Protein AF-A0AAD9NH33-F1 (afdb_monomer)

Sequence (251 aa):
MSFFRERFLSSCCKSRIFKPKVISVKVHLYDLSNGMATKLSPSLPGMGETQLTGIWHTGTVVFGQEFYYSNEGILKCTPARTLLGQPKRIIDMGSTDITEEEFLAHVEDLSNTSYRSADFHMILHNANKFTDELVFFLTGNNLPSYITFLPEEIPKRTKIFPVRLYIYDLSQGIIELLPQSIRGANLTGIWHTGVVVYRLEFFFSSAGIKICQPSGTILGDPHKTADLGETFVPFEKFMTYLQHLSTTSFR

Organism: Ridgeia piscesae (NCBI:txid27915)

Radius of gyration: 26.74 Å; Cα contacts (8 Å, |Δi|>4): 372; chains: 1; bounding box: 78×38×108 Å

Solvent-accessible surface area (backbone atoms only — not comparable to full-atom values): 14943 Å² total; per-residue (Å²): 138,84,84,87,88,81,86,90,82,93,73,83,79,74,76,74,80,76,72,78,75,76,41,63,32,33,35,38,36,32,45,81,47,74,56,42,39,44,71,52,38,85,78,50,89,87,60,70,97,75,68,45,73,51,44,69,44,34,27,36,32,42,95,82,31,23,38,36,41,45,72,85,14,70,45,74,44,57,68,64,66,54,97,81,40,68,53,76,41,77,44,80,57,53,53,25,84,76,50,71,67,62,50,50,51,50,53,53,51,36,40,75,68,73,38,30,33,88,58,47,31,92,74,89,40,25,19,42,55,50,37,29,53,52,40,28,73,51,45,73,40,72,65,61,64,88,61,65,59,62,74,90,73,69,71,93,57,100,54,78,34,64,29,33,38,36,31,32,52,78,44,73,62,51,48,67,73,50,57,78,89,73,37,72,81,84,52,73,56,43,79,45,64,28,45,31,42,89,80,28,21,38,34,78,51,101,86,23,73,45,76,42,45,70,53,54,54,98,77,40,68,56,75,39,78,44,84,72,50,72,38,74,72,52,67,67,62,52,50,54,50,50,53,51,39,38,75,66,84,40,104

pLDDT: mean 73.78, std 19.43, range [32.97, 97.88]

InterPro domains:
  IPR008580 PPPDE peptidase domain [PF05903] (24-153)
  IPR008580 PPPDE peptidase domain [PF05903] (162-247)
  IPR008580 PPPDE peptidase domain [PS51858] (23-158)
  IPR008580 PPPDE peptidase domain [PS51858] (161-251)
  IPR008580 PPPDE peptidase domain [PTHR12378] (24-148)
  IPR008580 PPPDE peptidase domain [SM01179] (23-166)
  IPR042266 PPPDE peptidase domain superfamily [G3DSA:3.90.1720.30] (19-159)
  IPR042266 PPPDE peptidase domain superfamily [G3DSA:3.90.1720.30] (160-251)

Secondary structure (DSSP, 8-state):
----------------------EEEEEEEEETTTTHHHHHGGG-TT--S------EEEEEEETTEEEEEETTEEEEESTT-STT-S-SEEEEEEEE---HHHHHHHHHHHHHHT--GGG-BTTTBSHHHHHHHHHHHHHS----TTTS---TTS--S---EEEEEEEEETTTTHHHHS-TTTSTTT----EEEEEEETTEEEEEETTEEEEE-TT-STT-S-SEEEEEEEE---HHHHHHHHHHHHHHT--

Nearest PDB structures (foldseek):
  3ebq-assembly1_A  TM=9.284E-01  e=2.408E-15  Homo sapiens
  2wp7-assembly1_A-2  TM=9.399E-01  e=7.282E-15  Mus musculus
  4qa8-assembly1_A  TM=1.444E-01  e=2.413E+00  Mycobacterium tuberculosis variant bovis AF2122/97
  9cho-assembly1_A  TM=1.747E-01  e=7.299E+00  Homo sapiens

Structure (mmCIF, N/CA/C/O backbone):
data_AF-A0AAD9NH33-F1
#
_entry.id   AF-A0AAD9NH33-F1
#
loop_
_atom_site.group_PDB
_atom_site.id
_atom_site.type_symbol
_atom_site.label_atom_id
_atom_site.label_alt_id
_atom_site.label_comp_id
_atom_site.label_asym_id
_atom_site.label_entity_id
_atom_site.label_seq_id
_atom_site.pdbx_PDB_ins_code
_atom_site.Cartn_x
_atom_site.Cartn_y
_atom_site.Cartn_z
_atom_site.occupancy
_atom_site.B_iso_or_equiv
_atom_site.auth_seq_id
_atom_site.auth_comp_id
_atom_site.auth_asym_id
_atom_site.auth_atom_id
_atom_site.pdbx_PDB_model_num
ATOM 1 N N . MET A 1 1 ? -51.280 11.992 66.073 1.00 40.56 1 MET A N 1
ATOM 2 C CA . MET A 1 1 ? -50.862 10.924 65.136 1.00 40.56 1 MET A CA 1
ATOM 3 C C . MET A 1 1 ? -51.350 11.326 63.742 1.00 40.56 1 MET A C 1
ATOM 5 O O . MET A 1 1 ? -52.517 11.134 63.452 1.00 40.56 1 MET A O 1
ATOM 9 N N . SER A 1 2 ? -50.676 12.302 63.112 1.00 33.19 2 SER A N 1
ATOM 10 C CA . SER A 1 2 ? -49.695 12.167 61.996 1.00 33.19 2 SER A CA 1
ATOM 11 C C . SER A 1 2 ? -50.365 11.824 60.648 1.00 33.19 2 SER A C 1
ATOM 13 O O . SER A 1 2 ? -50.823 10.705 60.475 1.00 33.19 2 SER A O 1
ATOM 15 N N . PHE A 1 3 ? -50.682 12.799 59.785 1.00 32.97 3 PHE A N 1
ATOM 16 C CA . PHE A 1 3 ? -49.845 13.440 58.735 1.00 32.97 3 PHE A CA 1
ATOM 17 C C . PHE A 1 3 ? -49.407 12.527 57.556 1.00 32.97 3 PHE A C 1
ATOM 19 O O . PHE A 1 3 ? -48.528 11.699 57.729 1.00 32.97 3 PHE A O 1
ATOM 26 N N . PHE A 1 4 ? -49.991 12.802 56.371 1.00 34.62 4 PHE A N 1
ATOM 27 C CA . PHE A 1 4 ? -49.392 13.030 55.028 1.00 34.62 4 PHE A CA 1
ATOM 28 C C . PHE A 1 4 ? -48.481 12.004 54.292 1.00 34.62 4 PHE A C 1
ATOM 30 O O . PHE A 1 4 ? -47.545 11.468 54.867 1.00 34.62 4 PHE A O 1
ATOM 37 N N . ARG A 1 5 ? -48.658 11.997 52.943 1.00 34.22 5 ARG A N 1
ATOM 38 C CA . ARG A 1 5 ? -47.772 11.554 51.815 1.00 34.22 5 ARG A CA 1
ATOM 39 C C . ARG A 1 5 ? -47.800 10.050 51.462 1.00 34.22 5 ARG A C 1
ATOM 41 O O . ARG A 1 5 ? -47.906 9.226 52.347 1.00 34.22 5 ARG A O 1
ATOM 48 N N . GLU A 1 6 ? -47.731 9.588 50.205 1.00 34.56 6 GLU A N 1
ATOM 49 C CA . GLU A 1 6 ? -47.455 10.195 48.890 1.00 34.56 6 GLU A CA 1
ATOM 50 C C . GLU A 1 6 ? -47.872 9.220 47.754 1.00 34.56 6 GLU A C 1
ATOM 52 O O . GLU A 1 6 ? -4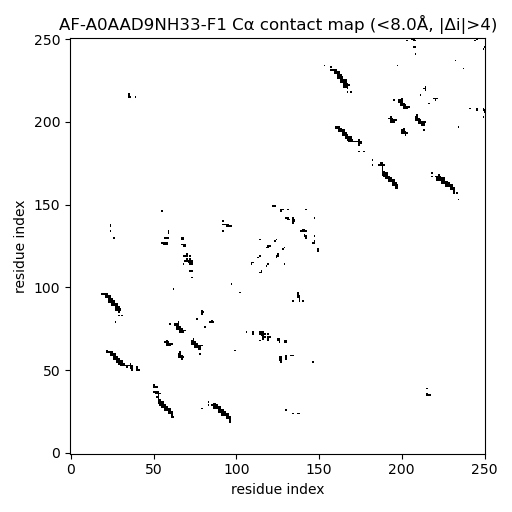7.963 8.011 47.956 1.00 34.56 6 GLU A O 1
ATOM 57 N N . ARG A 1 7 ? -48.126 9.770 46.55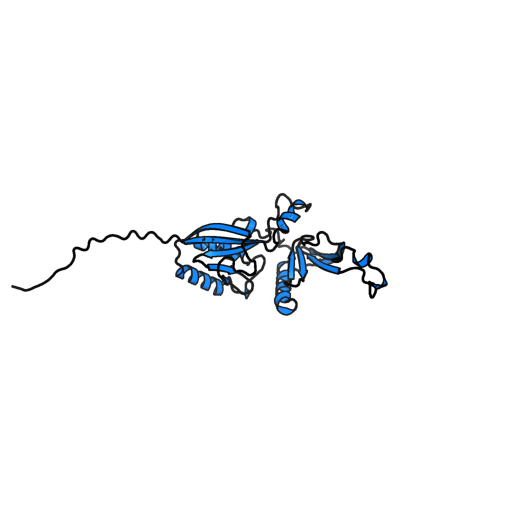5 1.00 42.78 7 ARG A N 1
ATOM 58 C CA . ARG A 1 7 ? -48.214 9.073 45.248 1.00 42.78 7 ARG A CA 1
ATOM 59 C C . ARG A 1 7 ? -46.849 8.472 44.846 1.00 42.78 7 ARG A C 1
ATOM 61 O O . ARG A 1 7 ? -45.866 8.824 45.478 1.00 42.78 7 ARG A O 1
ATOM 68 N N . PHE A 1 8 ? -46.814 7.751 43.705 1.00 33.97 8 PHE A N 1
ATOM 69 C CA . PHE A 1 8 ? -45.652 7.217 42.937 1.00 33.97 8 PHE A CA 1
ATOM 70 C C . PHE A 1 8 ? -45.329 5.743 43.285 1.00 33.97 8 PHE A C 1
ATOM 72 O O . PHE A 1 8 ? -45.137 5.430 44.443 1.00 33.97 8 PHE A O 1
ATOM 79 N N . LEU A 1 9 ? -45.286 4.732 42.401 1.00 35.84 9 LEU A N 1
ATOM 80 C CA . LEU A 1 9 ? -45.175 4.610 40.943 1.00 35.84 9 LEU A CA 1
ATOM 81 C C . LEU A 1 9 ? -45.850 3.299 40.484 1.00 35.84 9 LEU A C 1
ATOM 83 O O . LEU A 1 9 ? -45.485 2.228 40.955 1.00 35.84 9 LEU A O 1
ATOM 87 N N . SER A 1 10 ? -46.744 3.355 39.495 1.00 43.78 10 SER A N 1
ATOM 88 C CA . SER A 1 10 ? -46.960 2.222 38.584 1.00 43.78 10 SER A CA 1
ATOM 89 C C . SER A 1 10 ? -46.449 2.646 37.215 1.00 43.78 10 SER A C 1
ATOM 91 O O . SER A 1 10 ? -47.188 3.133 36.363 1.00 43.78 10 SER A O 1
ATOM 93 N N . SER A 1 11 ? -45.130 2.565 37.059 1.00 42.06 11 SER A N 1
ATOM 94 C CA . SER A 1 11 ? -44.476 2.623 35.759 1.00 42.06 11 SER A CA 1
ATOM 95 C C . SER A 1 11 ? -43.957 1.224 35.488 1.00 42.06 11 SER A C 1
ATOM 97 O O . SER A 1 11 ? -42.957 0.787 36.052 1.00 42.06 11 SER A O 1
ATOM 99 N N . CYS A 1 12 ? -44.710 0.495 34.673 1.00 38.25 12 CYS A N 1
ATOM 100 C CA . CYS A 1 12 ? -44.269 -0.740 34.060 1.00 38.25 12 CYS A CA 1
ATOM 101 C C . CYS A 1 12 ? -42.960 -0.436 33.311 1.00 38.25 12 CYS A C 1
ATOM 103 O O . CYS A 1 12 ? -42.980 0.222 32.267 1.00 38.25 12 CYS A O 1
ATOM 105 N N . CYS A 1 13 ? -41.823 -0.869 33.864 1.00 40.47 13 CYS A N 1
ATOM 106 C CA . CYS A 1 13 ? -40.546 -0.906 33.162 1.00 40.47 13 CYS A CA 1
ATOM 107 C C . CYS A 1 13 ? -40.716 -1.783 31.918 1.00 40.47 13 CYS A C 1
ATOM 109 O O . CYS A 1 13 ? -40.500 -2.991 31.951 1.00 40.47 13 CYS A O 1
ATOM 111 N N . LYS A 1 14 ? -41.086 -1.166 30.794 1.00 43.25 14 LYS A N 1
ATOM 112 C CA . LYS A 1 14 ? -40.757 -1.700 29.479 1.00 43.25 14 LYS A CA 1
ATOM 113 C C . LYS A 1 14 ? -39.242 -1.623 29.390 1.00 43.25 14 LYS A C 1
ATOM 115 O O . LYS A 1 14 ? -38.696 -0.571 29.060 1.00 43.25 14 LYS A O 1
ATOM 120 N N . SER A 1 15 ? -38.567 -2.710 29.745 1.00 47.22 15 SER A N 1
ATOM 121 C CA . SER A 1 15 ? -37.183 -2.923 29.357 1.00 47.22 15 SER A CA 1
ATOM 122 C C . SER A 1 15 ? -37.132 -2.759 27.839 1.00 47.22 15 SER A C 1
ATOM 124 O O . SER A 1 15 ? -37.600 -3.600 27.072 1.00 47.22 15 SER A O 1
ATOM 126 N N . ARG A 1 16 ? -36.642 -1.601 27.381 1.00 48.38 16 ARG A N 1
ATOM 127 C CA . ARG A 1 16 ? -36.204 -1.457 25.998 1.00 48.38 16 ARG A CA 1
ATOM 128 C C . ARG A 1 16 ? -35.105 -2.489 25.840 1.00 48.38 16 ARG A C 1
ATOM 130 O O . ARG A 1 16 ? -34.036 -2.338 26.421 1.00 48.38 16 ARG A O 1
ATOM 137 N N . ILE A 1 17 ? -35.394 -3.537 25.081 1.00 52.59 17 ILE A N 1
ATOM 138 C CA . ILE A 1 17 ? -34.365 -4.403 24.530 1.00 52.59 17 ILE A CA 1
ATOM 139 C C . ILE A 1 17 ? -33.497 -3.478 23.675 1.00 52.59 17 ILE A C 1
ATOM 141 O O . ILE A 1 17 ? -33.892 -3.086 22.575 1.00 52.59 17 ILE A O 1
ATOM 145 N N . PHE A 1 18 ? -32.366 -3.040 24.228 1.00 51.97 18 PHE A N 1
ATOM 146 C CA . PHE A 1 18 ? -31.320 -2.374 23.472 1.00 51.97 18 PHE A CA 1
ATOM 147 C C . PHE A 1 18 ? -30.794 -3.432 22.507 1.00 51.97 18 PHE A C 1
ATOM 149 O O . PHE A 1 18 ? -30.071 -4.340 22.904 1.00 51.97 18 PHE A O 1
ATOM 156 N N . LYS A 1 19 ? -31.232 -3.377 21.247 1.00 49.44 19 LYS A N 1
ATOM 157 C CA . LYS A 1 19 ? -30.506 -4.077 20.194 1.00 49.44 19 LYS A CA 1
ATOM 158 C C . LYS A 1 19 ? -29.183 -3.323 20.054 1.00 49.44 19 LYS A C 1
ATOM 160 O O . LYS A 1 19 ? -29.253 -2.126 19.759 1.00 49.44 19 LYS A O 1
ATOM 165 N N . PRO A 1 20 ? -28.024 -3.949 20.320 1.00 59.00 20 PRO A N 1
ATOM 166 C CA . PRO A 1 20 ? -26.751 -3.290 20.081 1.00 59.00 20 PRO A CA 1
ATOM 167 C C . PRO A 1 20 ? -26.731 -2.814 18.628 1.00 59.00 20 PRO A C 1
ATOM 169 O O . PRO A 1 20 ? -27.227 -3.496 17.723 1.00 59.00 20 PRO A O 1
ATOM 172 N N . LYS A 1 21 ? -26.276 -1.579 18.418 1.00 66.50 21 LYS A N 1
ATOM 173 C CA . LYS A 1 21 ? -26.149 -1.010 17.081 1.00 66.50 21 LYS A CA 1
ATOM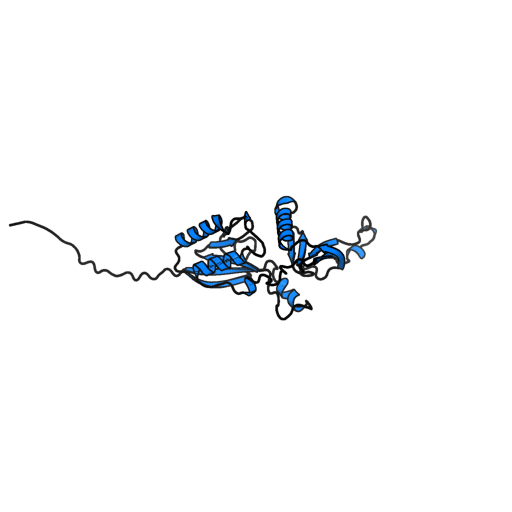 174 C C . LYS A 1 21 ? -24.983 -1.742 16.429 1.00 66.50 21 LYS A C 1
ATOM 176 O O . LYS A 1 21 ? -23.843 -1.400 16.680 1.00 66.50 21 LYS A O 1
ATOM 181 N N . VAL A 1 22 ? -25.290 -2.765 15.640 1.00 80.06 22 VAL A N 1
ATOM 182 C CA . VAL A 1 22 ? -24.289 -3.553 14.918 1.00 80.06 22 VAL A CA 1
ATOM 183 C C . VAL A 1 22 ? -23.698 -2.678 13.812 1.00 80.06 22 VAL A C 1
ATOM 185 O O . VAL A 1 22 ? -24.413 -2.286 12.884 1.00 80.06 22 VAL A O 1
ATOM 188 N N . ILE A 1 23 ? -22.417 -2.325 13.922 1.00 93.62 23 ILE A N 1
ATOM 189 C CA . ILE A 1 23 ? -21.735 -1.438 12.969 1.00 93.62 23 ILE A CA 1
ATOM 190 C C . ILE A 1 23 ? -20.914 -2.299 12.020 1.00 93.62 23 ILE A C 1
ATOM 192 O O . ILE A 1 23 ? -20.033 -3.036 12.448 1.00 93.62 23 ILE A O 1
ATOM 196 N N . SER A 1 24 ? -21.223 -2.226 10.725 1.00 95.94 24 SER A N 1
ATOM 197 C CA . SER A 1 24 ? -20.497 -2.976 9.696 1.00 95.94 24 SER A CA 1
ATOM 198 C C . SER A 1 24 ? -19.096 -2.402 9.496 1.00 95.94 24 SER A C 1
ATOM 200 O O . SER A 1 24 ? -18.931 -1.184 9.387 1.00 95.94 24 SER A O 1
ATOM 202 N N . VAL A 1 25 ? -18.115 -3.298 9.409 1.00 97.56 25 VAL A N 1
ATOM 203 C CA . VAL A 1 25 ? -16.713 -2.988 9.125 1.00 97.56 25 VAL A CA 1
ATOM 204 C C . VAL A 1 25 ? -16.364 -3.584 7.770 1.00 97.56 25 VAL A C 1
ATOM 206 O O . VAL A 1 25 ? -16.570 -4.772 7.522 1.00 97.56 25 VAL A O 1
ATOM 209 N N . LYS A 1 26 ? -15.835 -2.757 6.874 1.00 97.75 26 LYS A N 1
ATOM 210 C CA . LYS A 1 26 ? -15.436 -3.178 5.528 1.00 97.75 26 LYS A CA 1
ATOM 211 C C . LYS A 1 26 ? -14.016 -2.738 5.237 1.00 97.75 26 LYS A C 1
ATOM 213 O O . LYS A 1 26 ? -13.528 -1.778 5.819 1.00 97.75 26 LYS A O 1
ATOM 218 N N . VAL A 1 27 ? -13.377 -3.403 4.289 1.00 97.44 27 VAL A N 1
ATOM 219 C CA . VAL A 1 27 ? -12.081 -2.993 3.750 1.00 97.44 27 VAL A CA 1
ATOM 220 C C . VAL A 1 27 ? -12.236 -2.696 2.272 1.00 97.44 27 VAL A C 1
ATOM 222 O O . VAL A 1 27 ? -12.683 -3.537 1.490 1.00 97.44 27 VAL A O 1
ATOM 225 N N . HIS A 1 28 ? -11.863 -1.486 1.885 1.00 96.06 28 HIS A N 1
ATOM 226 C CA . HIS A 1 28 ? -11.702 -1.099 0.495 1.00 96.06 28 HIS A CA 1
ATOM 227 C C . HIS A 1 28 ? -10.323 -1.536 0.014 1.00 96.06 28 HIS A C 1
ATOM 229 O O . HIS A 1 28 ? -9.311 -1.173 0.605 1.00 96.06 28 HIS A O 1
ATOM 235 N N . LEU A 1 29 ? -10.293 -2.335 -1.052 1.00 91.12 29 LEU A N 1
ATOM 236 C CA . LEU A 1 29 ? -9.076 -2.843 -1.670 1.00 91.12 29 LEU A CA 1
ATOM 237 C C . LEU A 1 29 ? -8.873 -2.170 -3.027 1.00 91.12 29 LEU A C 1
ATOM 239 O O . LEU A 1 29 ? -9.667 -2.354 -3.957 1.00 91.12 29 LEU A O 1
ATOM 243 N N . TYR A 1 30 ? -7.777 -1.434 -3.148 1.00 85.19 30 TYR A N 1
ATOM 244 C CA . TYR A 1 30 ? -7.351 -0.750 -4.361 1.00 85.19 30 TYR A CA 1
ATOM 245 C C . TYR A 1 30 ? -6.140 -1.463 -4.952 1.00 85.19 30 TYR A C 1
ATOM 247 O O . TYR A 1 30 ? -5.262 -1.931 -4.229 1.00 85.19 30 TYR A O 1
ATOM 255 N N . ASP A 1 31 ? -6.095 -1.539 -6.277 1.00 75.75 31 ASP A N 1
ATOM 256 C CA . ASP A 1 31 ? -4.949 -2.071 -7.002 1.00 75.75 31 ASP A CA 1
ATOM 257 C C . ASP A 1 31 ? -4.183 -0.914 -7.633 1.00 75.75 31 ASP A C 1
ATOM 259 O O . ASP A 1 31 ? -4.600 -0.375 -8.658 1.00 75.75 31 ASP A O 1
ATOM 263 N N . LEU A 1 32 ? -3.048 -0.551 -7.040 1.00 67.25 32 LEU A N 1
ATOM 264 C CA . LEU A 1 32 ? -2.185 0.518 -7.541 1.00 67.25 32 LEU A CA 1
ATOM 265 C C . LEU A 1 32 ? -1.616 0.204 -8.935 1.00 67.25 32 LEU A C 1
ATOM 267 O O . LEU A 1 32 ? -1.175 1.117 -9.629 1.00 67.25 32 LEU A O 1
ATOM 271 N N . SER A 1 33 ? -1.649 -1.064 -9.368 1.00 54.38 33 SER A N 1
ATOM 272 C CA . SER A 1 33 ? -1.254 -1.476 -10.721 1.00 54.38 33 SER A CA 1
ATOM 273 C C . SER A 1 33 ? -2.387 -1.391 -11.752 1.00 54.38 33 SER A C 1
ATOM 275 O O . SER A 1 33 ? -2.150 -1.643 -12.932 1.00 54.38 33 SER A O 1
ATOM 277 N N . ASN A 1 34 ? -3.627 -1.093 -11.338 1.00 57.88 34 ASN A N 1
ATOM 278 C CA . ASN A 1 34 ? -4.815 -1.105 -12.202 1.00 57.88 34 ASN A CA 1
ATOM 279 C C . ASN A 1 34 ? -4.972 -2.402 -13.030 1.00 57.88 34 ASN A C 1
ATOM 281 O O . ASN A 1 34 ? -5.350 -2.382 -14.202 1.00 57.88 34 ASN A O 1
ATOM 285 N N . GLY A 1 35 ? -4.682 -3.558 -12.427 1.00 47.78 35 GLY A N 1
ATOM 286 C CA . GLY A 1 35 ? -4.816 -4.872 -13.057 1.00 47.78 35 GLY A CA 1
ATOM 287 C C . GLY A 1 35 ? -3.660 -5.273 -13.973 1.00 47.78 35 GLY A C 1
ATOM 288 O O . GLY A 1 35 ? -3.717 -6.358 -14.554 1.00 47.78 35 GLY A O 1
ATOM 289 N N . MET A 1 36 ? -2.611 -4.453 -14.097 1.00 44.66 36 MET A N 1
ATOM 290 C CA . MET A 1 36 ? -1.407 -4.828 -14.848 1.00 44.66 36 MET A CA 1
ATOM 291 C C . MET A 1 36 ? -0.661 -5.985 -14.177 1.00 44.66 36 MET A C 1
ATOM 293 O O . MET A 1 36 ? -0.237 -6.905 -14.872 1.00 44.66 36 MET A O 1
ATOM 297 N N . ALA A 1 37 ? -0.604 -6.020 -12.840 1.00 47.81 37 ALA A N 1
ATOM 298 C CA . ALA A 1 37 ? 0.047 -7.111 -12.110 1.00 47.81 37 ALA A CA 1
ATOM 299 C C . ALA A 1 37 ? -0.572 -8.485 -12.438 1.00 47.81 37 ALA A C 1
ATOM 301 O O . ALA A 1 37 ? 0.143 -9.430 -12.756 1.00 47.81 37 ALA A O 1
ATOM 302 N N . THR A 1 38 ? -1.909 -8.576 -12.467 1.00 44.12 38 THR A N 1
ATOM 303 C CA . THR A 1 38 ? -2.626 -9.829 -12.766 1.00 44.12 38 THR A CA 1
ATOM 304 C C . THR A 1 38 ? -2.404 -10.311 -14.202 1.00 44.12 38 THR A C 1
ATOM 306 O O . THR A 1 38 ? -2.340 -11.511 -14.447 1.00 44.12 38 THR A O 1
ATOM 309 N N . LYS A 1 39 ? -2.309 -9.387 -15.166 1.00 42.22 39 LYS A N 1
ATOM 310 C CA . LYS A 1 39 ? -2.175 -9.719 -16.595 1.00 42.22 39 LYS A CA 1
ATOM 311 C C . LYS A 1 39 ? -0.771 -10.179 -16.970 1.00 42.22 39 LYS A C 1
ATOM 313 O O . LYS A 1 39 ? -0.627 -10.963 -17.900 1.00 42.22 39 LYS A O 1
ATOM 318 N N . LEU A 1 40 ? 0.240 -9.688 -16.260 1.00 43.38 40 LEU A N 1
ATOM 319 C CA . LEU A 1 40 ? 1.645 -9.969 -16.553 1.00 43.38 40 LEU A CA 1
ATOM 320 C C . LEU A 1 40 ? 2.187 -11.157 -15.739 1.00 43.38 40 LEU A C 1
ATOM 322 O O . LEU A 1 40 ? 3.164 -11.779 -16.145 1.00 43.38 40 LEU A O 1
ATOM 326 N N . SER A 1 41 ? 1.512 -11.535 -14.645 1.00 38.41 41 SER A N 1
ATOM 327 C CA . SER A 1 41 ? 1.918 -12.644 -13.771 1.00 38.41 41 SER A CA 1
ATOM 328 C C . SER A 1 41 ? 2.058 -14.024 -14.448 1.00 38.41 41 SER A C 1
ATOM 330 O O . SER A 1 41 ? 2.994 -14.729 -14.076 1.00 38.41 41 SER A O 1
ATOM 332 N N . PRO A 1 42 ? 1.196 -14.458 -15.394 1.00 40.00 42 PRO A N 1
ATOM 333 C CA . PRO A 1 42 ? 1.308 -15.789 -16.010 1.00 40.00 42 PRO A CA 1
ATOM 334 C C . PRO A 1 42 ? 2.474 -15.931 -16.997 1.00 40.00 42 PRO A C 1
ATOM 336 O O . PRO A 1 42 ? 2.836 -17.047 -17.361 1.00 40.00 42 PRO A O 1
ATOM 339 N N . SER A 1 43 ? 3.048 -14.813 -17.446 1.00 40.88 43 SER A N 1
ATOM 340 C CA . SER A 1 43 ? 4.068 -14.775 -18.500 1.00 40.88 43 SER A CA 1
ATOM 341 C C . SER A 1 43 ? 5.498 -14.740 -17.958 1.00 40.88 43 SER A C 1
ATOM 343 O O . SER A 1 43 ? 6.431 -14.641 -18.747 1.00 40.88 43 SER A O 1
ATOM 345 N N . LEU A 1 44 ? 5.679 -14.799 -16.633 1.00 39.28 44 LEU A N 1
ATOM 346 C CA . LEU A 1 44 ? 6.964 -14.657 -15.944 1.00 39.28 44 LEU A CA 1
ATOM 347 C C . LEU A 1 44 ? 7.561 -16.036 -15.592 1.00 39.28 44 LEU A C 1
ATOM 349 O O . LEU A 1 44 ? 7.119 -16.670 -14.629 1.00 39.28 44 LEU A O 1
ATOM 353 N N . PRO A 1 45 ? 8.591 -16.521 -16.315 1.00 34.41 45 PRO A N 1
ATOM 354 C CA . PRO A 1 45 ? 9.264 -17.771 -15.979 1.00 34.41 45 PRO A CA 1
ATOM 355 C C . PRO A 1 45 ? 10.096 -17.597 -14.699 1.00 34.41 45 PRO A C 1
ATOM 357 O O . PRO A 1 45 ? 10.899 -16.670 -14.594 1.00 34.41 45 PRO A O 1
ATOM 360 N N . GLY A 1 46 ? 9.941 -18.506 -13.733 1.00 36.50 46 GLY A N 1
ATOM 361 C CA . GLY A 1 46 ? 10.720 -18.518 -12.484 1.00 36.50 46 GLY A CA 1
ATOM 362 C C . GLY A 1 46 ? 9.965 -18.051 -11.238 1.00 36.50 46 GLY A C 1
ATOM 363 O O . GLY A 1 46 ? 10.536 -18.064 -10.148 1.00 36.50 46 GLY A O 1
ATOM 364 N N . MET A 1 47 ? 8.688 -17.690 -11.372 1.00 35.00 47 MET A N 1
ATOM 365 C CA . MET A 1 47 ? 7.758 -17.651 -10.245 1.00 35.00 47 MET A CA 1
ATOM 366 C C . MET A 1 47 ? 7.094 -19.029 -10.155 1.00 35.00 47 MET A C 1
ATOM 368 O O . MET A 1 47 ? 6.534 -19.504 -11.138 1.00 35.00 47 MET A O 1
ATOM 372 N N . GLY A 1 48 ? 7.200 -19.709 -9.011 1.00 43.00 48 GLY A N 1
ATOM 373 C CA . GLY A 1 48 ? 6.345 -20.866 -8.715 1.00 43.00 48 GLY A CA 1
ATOM 374 C C . GLY A 1 48 ? 4.863 -20.460 -8.651 1.00 43.00 48 GLY A C 1
ATOM 375 O O . GLY A 1 48 ? 4.485 -19.395 -9.127 1.00 43.00 48 GLY A O 1
ATOM 376 N N . GLU A 1 49 ? 4.015 -21.270 -8.018 1.00 37.50 49 GLU A N 1
ATOM 377 C CA . GLU A 1 49 ? 2.541 -21.124 -7.954 1.00 37.50 49 GLU A CA 1
ATOM 378 C C . GLU A 1 49 ? 1.991 -19.771 -7.420 1.00 37.50 49 GLU A C 1
ATOM 380 O O . GLU A 1 49 ? 0.779 -19.560 -7.380 1.00 37.50 49 GLU A O 1
ATOM 385 N N . THR A 1 50 ? 2.844 -18.819 -7.039 1.00 41.59 50 THR A N 1
ATOM 386 C CA . THR A 1 50 ? 2.467 -17.502 -6.517 1.00 41.59 50 THR A CA 1
ATOM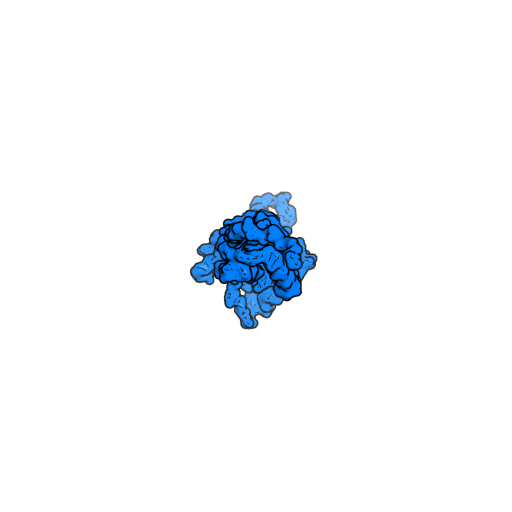 387 C C . THR A 1 50 ? 2.198 -16.501 -7.647 1.00 41.59 50 THR A C 1
ATOM 389 O O . THR A 1 50 ? 3.065 -15.714 -8.028 1.00 41.59 50 THR A O 1
ATOM 392 N N . GLN A 1 51 ? 0.974 -16.503 -8.181 1.00 43.59 51 GLN A N 1
ATOM 393 C CA . GLN A 1 51 ? 0.516 -15.460 -9.103 1.00 43.59 51 GLN A CA 1
ATOM 394 C C . GLN A 1 51 ? 0.335 -14.118 -8.376 1.00 43.59 51 GLN A C 1
ATOM 396 O O . GLN A 1 51 ? -0.359 -14.032 -7.359 1.00 43.59 51 GLN A O 1
ATOM 401 N N . LEU A 1 52 ? 0.913 -13.042 -8.912 1.00 46.28 52 LEU A N 1
ATOM 402 C CA . LEU A 1 52 ? 0.723 -11.691 -8.388 1.00 46.28 52 LEU A CA 1
ATOM 403 C C . LEU A 1 52 ? -0.613 -11.128 -8.856 1.00 46.28 52 LEU A C 1
ATOM 405 O O . LEU A 1 52 ? -0.838 -10.851 -10.032 1.00 46.28 52 LEU A O 1
ATOM 409 N N . THR A 1 53 ? -1.521 -10.942 -7.907 1.00 47.56 53 THR A N 1
ATOM 410 C CA . THR A 1 53 ? -2.900 -10.535 -8.193 1.00 47.56 53 THR A CA 1
ATOM 411 C C . THR A 1 53 ? -3.113 -9.014 -8.173 1.00 47.56 53 THR A C 1
ATOM 413 O O . THR A 1 53 ? -4.160 -8.562 -8.645 1.00 47.56 53 THR A O 1
ATOM 416 N N . GLY A 1 54 ? -2.144 -8.219 -7.697 1.00 54.62 54 GLY A N 1
ATOM 417 C CA . GLY A 1 54 ? -2.232 -6.754 -7.596 1.00 54.62 54 GLY A CA 1
ATOM 418 C C . GLY A 1 54 ? -1.105 -6.130 -6.763 1.00 54.62 54 GLY A C 1
ATOM 419 O O . GLY A 1 54 ? -0.409 -6.840 -6.039 1.00 54.62 54 GLY A O 1
ATOM 420 N N . ILE A 1 55 ? -0.955 -4.801 -6.839 1.00 65.00 55 ILE A N 1
ATOM 421 C CA . ILE A 1 55 ? -0.234 -4.016 -5.819 1.00 65.00 55 ILE A CA 1
ATOM 422 C C . ILE A 1 55 ? -1.298 -3.421 -4.908 1.00 65.00 55 ILE A C 1
ATOM 424 O O . ILE A 1 55 ? -1.990 -2.475 -5.282 1.00 65.00 55 ILE A O 1
ATOM 428 N N . TRP A 1 56 ? -1.469 -4.018 -3.737 1.00 77.44 56 TRP A N 1
ATOM 429 C CA . TRP A 1 56 ? -2.621 -3.740 -2.894 1.00 77.44 56 TRP A CA 1
ATOM 430 C C . TRP A 1 56 ? -2.401 -2.533 -1.988 1.00 77.44 56 TRP A C 1
ATOM 432 O O . TRP A 1 56 ? -1.408 -2.464 -1.266 1.00 77.44 56 TRP A O 1
ATOM 442 N N . HIS A 1 57 ? -3.365 -1.617 -2.007 1.00 85.56 57 HIS A N 1
ATOM 443 C CA . HIS A 1 57 ? -3.556 -0.585 -0.996 1.00 85.56 57 HIS A CA 1
ATOM 444 C C . HIS A 1 57 ? -4.929 -0.777 -0.357 1.00 85.56 57 HIS A C 1
ATOM 446 O O . HIS A 1 57 ? -5.899 -1.070 -1.063 1.00 85.56 57 HIS A O 1
ATOM 452 N N . THR A 1 58 ? -5.019 -0.602 0.958 1.00 92.69 58 THR A N 1
ATOM 453 C CA . THR A 1 58 ? -6.265 -0.804 1.698 1.00 92.69 58 THR A CA 1
ATOM 454 C C . THR A 1 58 ? -6.666 0.386 2.554 1.00 92.69 58 THR A C 1
ATOM 456 O O . THR A 1 58 ? -5.817 1.119 3.060 1.00 92.69 58 THR A O 1
ATOM 459 N N . GLY A 1 59 ? -7.977 0.527 2.749 1.00 95.44 59 GLY A N 1
ATOM 460 C CA . GLY A 1 59 ? -8.574 1.423 3.735 1.00 95.44 59 GLY A CA 1
ATOM 461 C C . GLY A 1 59 ? -9.708 0.735 4.495 1.00 95.44 59 GLY A C 1
ATOM 462 O O . GLY A 1 59 ? -10.499 -0.007 3.905 1.00 95.44 59 GLY A O 1
ATOM 463 N N . THR A 1 60 ? -9.794 0.980 5.800 1.00 97.88 60 THR A N 1
ATOM 464 C CA . THR A 1 60 ? -10.862 0.474 6.672 1.00 97.88 60 THR A CA 1
ATOM 465 C C . THR A 1 60 ? -12.053 1.422 6.626 1.00 97.88 60 THR A C 1
ATOM 467 O O . THR A 1 60 ? -11.932 2.599 6.955 1.00 97.88 60 THR A O 1
ATOM 470 N N . VAL A 1 61 ? -13.222 0.910 6.253 1.00 97.75 61 VAL A N 1
ATOM 471 C CA . VAL A 1 61 ? -14.488 1.642 6.238 1.00 97.75 61 VAL A CA 1
ATOM 472 C C . VAL A 1 61 ? -15.326 1.252 7.445 1.00 97.75 61 VAL A C 1
ATOM 474 O O . VAL A 1 61 ? -15.793 0.116 7.551 1.00 97.75 61 VAL A O 1
ATOM 477 N N . VAL A 1 62 ? -15.542 2.214 8.337 1.00 97.31 62 VAL A N 1
ATOM 478 C CA . VAL A 1 62 ? -16.333 2.067 9.564 1.00 97.31 62 VAL A CA 1
ATOM 479 C C . VAL A 1 62 ? -16.903 3.436 9.959 1.00 97.31 62 VAL A C 1
ATOM 481 O O . VAL A 1 62 ? -16.361 4.472 9.578 1.00 97.31 62 VAL A O 1
ATOM 484 N N . PHE A 1 63 ? -18.053 3.470 10.639 1.00 95.56 63 PHE A N 1
ATOM 485 C CA . PHE A 1 63 ? -18.743 4.721 11.019 1.00 95.56 63 PHE A CA 1
ATOM 486 C C . PHE A 1 63 ? -18.991 5.690 9.839 1.00 95.56 63 PHE A C 1
ATOM 488 O O . PHE A 1 63 ? -18.999 6.908 9.986 1.00 95.56 63 PHE A O 1
ATOM 495 N N . GLY A 1 64 ? -19.184 5.147 8.630 1.00 93.31 64 GLY A N 1
ATOM 496 C CA . GLY A 1 64 ? -19.421 5.940 7.417 1.00 93.31 64 GLY A CA 1
ATOM 497 C C . GLY A 1 64 ? -18.192 6.682 6.874 1.00 93.31 64 GLY A C 1
ATOM 498 O O . GLY A 1 64 ? -18.338 7.481 5.951 1.00 93.31 64 GLY A O 1
ATOM 499 N N . GLN A 1 65 ? -17.000 6.415 7.408 1.00 96.06 65 GLN A N 1
ATOM 500 C CA . GLN A 1 65 ? -15.734 7.015 6.991 1.00 96.06 65 GLN A CA 1
ATOM 501 C C . GLN A 1 65 ? -14.736 5.930 6.579 1.00 96.06 65 GLN A C 1
ATOM 503 O O . GLN A 1 65 ? -14.813 4.795 7.042 1.00 96.06 65 GLN A O 1
ATOM 508 N N . GLU A 1 66 ? -13.812 6.280 5.689 1.00 97.12 66 GLU A N 1
ATOM 509 C CA . GLU A 1 66 ? -12.697 5.433 5.268 1.00 97.12 66 GLU A CA 1
ATOM 510 C C . GLU A 1 66 ? -11.395 5.956 5.869 1.00 97.12 66 GLU A C 1
ATOM 512 O O . GLU A 1 66 ? -11.036 7.112 5.638 1.00 97.12 66 GLU A O 1
ATOM 517 N N . PHE A 1 67 ? -10.700 5.100 6.615 1.00 97.31 67 PHE A N 1
ATOM 518 C CA . PHE A 1 67 ? -9.431 5.371 7.283 1.00 97.31 67 PHE A CA 1
ATOM 519 C C . PHE A 1 67 ? -8.312 4.586 6.610 1.00 97.31 67 PHE A C 1
ATOM 521 O O . PHE A 1 67 ? -8.440 3.384 6.378 1.00 97.31 67 PHE A O 1
ATOM 528 N N . TYR A 1 68 ? -7.200 5.247 6.315 1.00 94.38 68 TYR A N 1
ATOM 529 C CA . TYR A 1 68 ? -6.037 4.619 5.693 1.00 94.38 68 TYR A CA 1
ATOM 530 C C . TYR A 1 68 ? -4.752 5.296 6.160 1.00 94.38 68 TYR A C 1
ATOM 532 O O . TYR A 1 68 ? -4.768 6.424 6.652 1.00 94.38 68 TYR A O 1
ATOM 540 N N . TYR A 1 69 ? -3.631 4.599 6.004 1.00 93.00 69 TYR A N 1
ATOM 541 C CA . TYR A 1 69 ? -2.323 5.095 6.414 1.00 93.00 69 TYR A CA 1
ATOM 542 C C . TYR A 1 69 ? -1.444 5.403 5.206 1.00 93.00 69 TYR A C 1
ATOM 544 O O . TYR A 1 69 ? -1.385 4.637 4.241 1.00 93.00 69 TYR A O 1
ATOM 552 N N . SER A 1 70 ? -0.765 6.543 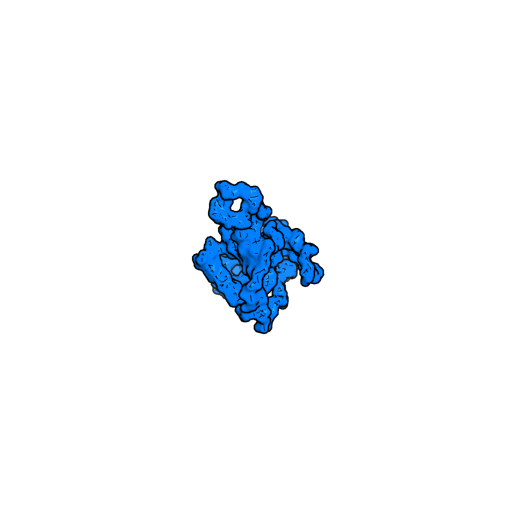5.261 1.00 85.00 70 SER A N 1
ATOM 553 C CA . SER A 1 70 ? 0.085 7.062 4.193 1.00 85.00 70 SER A CA 1
ATOM 554 C C . SER A 1 70 ? 1.346 7.709 4.766 1.00 85.00 70 SER A C 1
ATOM 556 O O . SER A 1 70 ? 1.531 7.786 5.980 1.00 85.00 70 SER A O 1
ATOM 558 N N . ASN A 1 71 ? 2.206 8.221 3.890 1.00 80.25 71 ASN A N 1
ATOM 559 C CA . ASN A 1 71 ? 3.357 9.036 4.275 1.00 80.25 71 ASN A CA 1
ATOM 560 C C . ASN A 1 71 ? 2.975 10.349 4.981 1.00 80.25 71 ASN A C 1
ATOM 562 O O . ASN A 1 71 ? 3.845 10.991 5.560 1.00 80.25 71 ASN A O 1
ATOM 566 N N . GLU A 1 72 ? 1.702 10.749 4.954 1.00 82.75 72 GLU A N 1
ATOM 567 C CA . GLU A 1 72 ? 1.177 11.896 5.704 1.00 82.75 72 GLU A CA 1
ATOM 568 C C . GLU A 1 72 ? 0.627 11.502 7.087 1.00 82.75 72 GLU A C 1
ATOM 570 O O . GLU A 1 72 ? 0.200 12.365 7.850 1.00 82.75 72 GLU A O 1
ATOM 575 N N . GLY A 1 73 ? 0.680 10.217 7.449 1.00 90.94 73 GLY A N 1
ATOM 576 C CA . GLY A 1 73 ? 0.084 9.682 8.669 1.00 90.94 73 GLY A CA 1
ATOM 577 C C . GLY A 1 73 ? -1.256 8.993 8.405 1.00 90.94 73 GLY A C 1
ATOM 578 O O . GLY A 1 73 ? -1.552 8.570 7.280 1.00 90.94 73 GLY A O 1
ATOM 579 N N . ILE A 1 74 ? -2.061 8.850 9.460 1.00 95.81 74 ILE A N 1
ATOM 580 C CA . ILE A 1 74 ? -3.425 8.325 9.353 1.00 95.81 74 ILE A CA 1
ATOM 581 C C . ILE A 1 74 ? -4.330 9.410 8.769 1.00 95.81 74 ILE A C 1
ATOM 583 O O . ILE A 1 74 ? -4.454 10.503 9.317 1.00 95.81 74 ILE A O 1
ATOM 587 N N . LEU A 1 75 ? -4.998 9.081 7.670 1.00 92.50 75 LEU A N 1
ATOM 588 C CA . LEU A 1 75 ? -5.940 9.949 6.981 1.00 92.50 75 LEU A CA 1
ATOM 589 C C . LEU A 1 75 ? -7.343 9.350 7.036 1.00 92.50 75 LEU A C 1
ATOM 591 O O . LEU A 1 75 ? -7.521 8.133 7.119 1.00 92.50 75 LEU A O 1
ATOM 595 N N . LYS A 1 76 ? -8.350 10.223 6.951 1.00 93.94 76 LYS A N 1
ATOM 596 C CA . LYS A 1 76 ? -9.756 9.831 6.850 1.00 93.94 76 LYS A CA 1
ATOM 597 C C . LYS A 1 76 ? -10.459 10.570 5.722 1.00 93.94 76 LYS A C 1
ATOM 599 O O . LYS A 1 76 ? -10.181 11.742 5.472 1.00 93.94 76 LYS A O 1
ATOM 604 N N . CYS A 1 77 ? -11.382 9.901 5.047 1.00 90.44 77 CYS A N 1
ATOM 605 C CA . CYS A 1 77 ? -12.164 10.489 3.965 1.00 90.44 77 CYS A CA 1
ATOM 606 C C . CYS A 1 77 ? -13.550 9.846 3.847 1.00 90.44 77 CYS A C 1
ATOM 608 O O . CYS A 1 77 ? -13.880 8.880 4.536 1.00 90.44 77 CYS A O 1
ATOM 610 N N . THR A 1 78 ? -14.385 10.391 2.963 1.00 92.44 78 THR A N 1
ATOM 611 C CA . THR A 1 78 ? -15.613 9.708 2.550 1.00 92.44 78 THR A CA 1
ATOM 612 C C . THR A 1 78 ? -15.252 8.422 1.793 1.00 92.44 78 THR A C 1
ATOM 614 O O . THR A 1 78 ? -14.368 8.474 0.934 1.00 92.44 78 THR A O 1
ATOM 617 N N . PRO A 1 79 ? -15.937 7.290 2.040 1.00 92.81 79 PRO A N 1
ATOM 618 C CA . PRO A 1 79 ? -15.628 6.034 1.369 1.00 92.81 79 PRO A CA 1
ATOM 619 C C . PRO A 1 79 ? -15.607 6.156 -0.158 1.00 92.81 79 PRO A C 1
ATOM 621 O O . PRO A 1 79 ? -16.497 6.777 -0.749 1.00 92.81 79 PRO A O 1
ATOM 624 N N . ALA A 1 80 ? -14.592 5.558 -0.786 1.00 84.81 80 ALA A N 1
ATOM 625 C CA . ALA A 1 80 ? -14.349 5.598 -2.232 1.00 84.81 80 ALA A CA 1
ATOM 626 C C . ALA A 1 80 ? -14.163 7.020 -2.810 1.00 84.81 80 ALA A C 1
ATOM 628 O O . ALA A 1 80 ? -14.467 7.278 -3.979 1.00 84.81 80 ALA A O 1
ATOM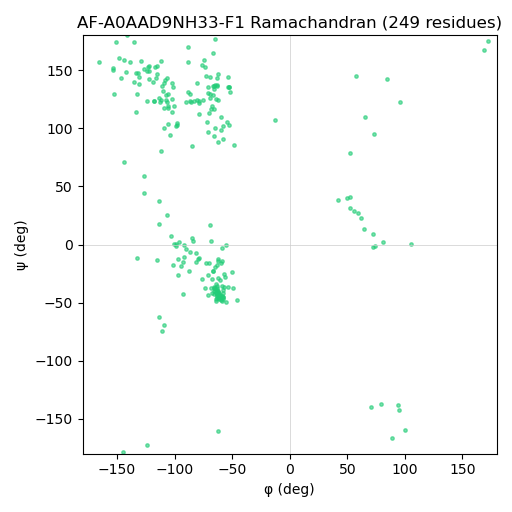 629 N N . ARG A 1 81 ? -13.688 7.970 -1.990 1.00 80.00 81 ARG A N 1
ATOM 630 C CA . ARG A 1 81 ? -13.296 9.332 -2.411 1.00 80.00 81 ARG A CA 1
ATOM 631 C C . ARG A 1 81 ? -11.798 9.597 -2.274 1.00 80.00 81 ARG A C 1
ATOM 633 O O . ARG A 1 81 ? -11.380 10.752 -2.288 1.00 80.00 81 ARG A O 1
ATOM 640 N N . THR A 1 82 ? -10.992 8.547 -2.159 1.00 76.88 82 THR A N 1
ATOM 641 C CA . THR A 1 82 ? -9.534 8.666 -2.250 1.00 76.88 82 THR A CA 1
ATOM 642 C C . THR A 1 82 ? -9.120 9.074 -3.671 1.00 76.88 82 THR A C 1
ATOM 644 O O . THR A 1 82 ? -9.887 8.940 -4.630 1.00 76.88 82 THR A O 1
ATOM 647 N N . LEU A 1 83 ? -7.873 9.526 -3.837 1.00 72.19 83 LEU A N 1
ATOM 648 C CA . LEU A 1 83 ? -7.291 9.807 -5.159 1.00 72.19 83 LEU A CA 1
ATOM 649 C C . LEU A 1 83 ? -7.204 8.558 -6.059 1.00 72.19 83 LEU A C 1
ATOM 651 O O . LEU A 1 83 ? -7.004 8.684 -7.264 1.00 72.19 83 LEU A O 1
ATOM 655 N N . LEU A 1 84 ? -7.364 7.361 -5.484 1.00 70.44 84 LEU A N 1
ATOM 656 C CA . LEU A 1 84 ? -7.339 6.081 -6.194 1.00 70.44 84 LEU A CA 1
ATOM 657 C C . LEU A 1 84 ? -8.682 5.744 -6.863 1.00 70.44 84 LEU A C 1
ATOM 659 O O . LEU A 1 84 ? -8.766 4.777 -7.617 1.00 70.44 84 LEU A O 1
ATOM 663 N N . GLY A 1 85 ? -9.728 6.538 -6.621 1.00 79.31 85 GLY A N 1
ATOM 664 C CA . GLY A 1 85 ? -11.043 6.344 -7.220 1.00 79.31 85 GLY A CA 1
ATOM 665 C C . GLY A 1 85 ? -11.856 5.250 -6.530 1.00 79.31 85 GLY A C 1
ATOM 666 O O . GLY A 1 85 ? -11.935 5.199 -5.305 1.00 79.31 85 GLY A O 1
ATOM 667 N N . GLN A 1 86 ? -12.526 4.407 -7.321 1.00 85.12 86 GLN A N 1
ATOM 668 C CA . GLN A 1 86 ? -13.383 3.343 -6.792 1.00 85.12 86 GLN A CA 1
ATOM 669 C C . GLN A 1 86 ? -12.553 2.122 -6.367 1.00 85.12 86 GLN A C 1
ATOM 671 O O . GLN A 1 86 ? -11.643 1.725 -7.101 1.00 85.12 86 GLN A O 1
ATOM 676 N N . PRO A 1 87 ? -12.871 1.485 -5.226 1.00 89.56 87 PRO A N 1
ATOM 677 C CA . PRO A 1 87 ? -12.184 0.273 -4.809 1.00 89.56 87 PRO A CA 1
ATOM 678 C C . PRO A 1 87 ? -12.420 -0.850 -5.819 1.00 89.56 87 PRO A C 1
ATOM 680 O O . PRO A 1 87 ? -13.540 -1.078 -6.278 1.00 89.56 87 PRO A O 1
ATOM 683 N N . LYS A 1 88 ? -11.360 -1.599 -6.131 1.00 86.44 88 LYS A N 1
ATOM 684 C CA . LYS A 1 88 ? -11.438 -2.779 -7.006 1.00 86.44 88 LYS A CA 1
ATOM 685 C C . LYS A 1 88 ? -12.284 -3.870 -6.358 1.00 86.44 88 LYS A C 1
ATOM 687 O O . LYS A 1 88 ? -13.004 -4.589 -7.046 1.00 86.44 88 LYS A O 1
ATOM 692 N N . ARG A 1 89 ? -12.169 -4.022 -5.035 1.00 90.25 89 ARG A N 1
ATOM 693 C CA . ARG A 1 89 ? -12.959 -4.961 -4.232 1.00 90.25 89 ARG A CA 1
ATOM 694 C C . ARG A 1 89 ? -13.305 -4.334 -2.888 1.00 90.25 89 ARG A C 1
ATOM 696 O O . ARG A 1 89 ? -12.516 -3.579 -2.330 1.00 90.25 89 ARG A O 1
ATOM 703 N N . ILE A 1 90 ? -14.463 -4.705 -2.361 1.00 94.56 90 ILE A N 1
ATOM 704 C CA . ILE A 1 90 ? -14.872 -4.404 -0.991 1.00 94.56 90 ILE A CA 1
ATOM 705 C C . ILE A 1 90 ? -14.931 -5.738 -0.255 1.00 94.56 90 ILE A C 1
ATOM 707 O O . ILE A 1 90 ? -15.614 -6.658 -0.706 1.00 94.56 90 ILE A O 1
ATOM 711 N N . ILE A 1 91 ? -14.176 -5.856 0.830 1.00 94.88 91 ILE A N 1
ATOM 712 C CA . ILE A 1 91 ? -14.122 -7.053 1.669 1.00 94.88 91 ILE A CA 1
ATOM 713 C C . ILE A 1 91 ? -14.954 -6.775 2.915 1.00 94.88 91 ILE A C 1
ATOM 715 O O . ILE A 1 91 ? -14.744 -5.768 3.589 1.00 94.88 91 ILE A O 1
ATOM 719 N N . ASP A 1 92 ? -15.924 -7.639 3.190 1.00 96.00 92 ASP A N 1
ATOM 720 C CA . ASP A 1 92 ? -16.692 -7.587 4.430 1.00 96.00 92 ASP A CA 1
ATOM 721 C C . ASP A 1 92 ? -15.861 -8.214 5.554 1.00 96.00 92 ASP A C 1
ATOM 723 O O . ASP A 1 92 ? -15.444 -9.368 5.436 1.00 96.00 92 ASP A O 1
ATOM 727 N N . MET A 1 93 ? -15.593 -7.443 6.608 1.00 96.44 93 MET A N 1
ATOM 728 C CA . MET A 1 93 ? -14.834 -7.897 7.778 1.00 96.44 93 MET A CA 1
ATOM 729 C C . MET A 1 93 ? -15.748 -8.192 8.974 1.00 96.44 93 MET A C 1
ATOM 731 O O . MET A 1 93 ? -15.261 -8.473 10.068 1.00 96.44 93 MET A O 1
ATOM 735 N N . GLY A 1 94 ? -17.067 -8.154 8.774 1.00 95.06 94 GLY A N 1
ATOM 736 C CA . GLY A 1 94 ? -18.076 -8.403 9.790 1.00 95.06 94 GLY A CA 1
ATOM 737 C C . GLY A 1 94 ? -18.567 -7.119 10.449 1.00 95.06 94 GLY A C 1
ATOM 738 O O . GLY A 1 94 ? -18.843 -6.106 9.797 1.00 95.06 94 GLY A O 1
ATOM 739 N N . SER A 1 95 ? -18.729 -7.176 11.765 1.00 95.56 95 SER A N 1
ATOM 740 C CA . SER A 1 95 ? -19.283 -6.081 12.551 1.00 95.56 95 SER A CA 1
ATOM 741 C C . SER A 1 95 ? -18.549 -5.882 13.862 1.00 95.56 95 SER A C 1
ATOM 743 O O . SER A 1 95 ? -17.953 -6.816 14.390 1.00 95.56 95 SER A O 1
ATOM 745 N N . THR A 1 96 ? -18.655 -4.673 14.397 1.00 95.19 96 THR A N 1
ATOM 746 C CA . THR A 1 96 ? -18.092 -4.288 15.686 1.00 95.19 96 THR A CA 1
ATOM 747 C C . THR A 1 96 ? -19.179 -3.777 16.629 1.00 95.19 96 THR A C 1
ATOM 749 O O . THR A 1 96 ? -20.168 -3.185 16.179 1.00 95.19 96 THR A O 1
ATOM 752 N N . ASP A 1 97 ? -18.959 -3.995 17.924 1.00 93.12 97 ASP A N 1
ATOM 753 C CA . ASP A 1 97 ? -19.709 -3.375 19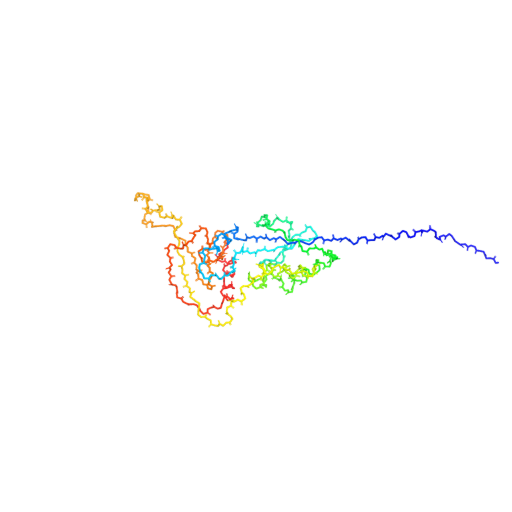.023 1.00 93.12 97 ASP A CA 1
ATOM 754 C C . ASP A 1 97 ? -18.933 -2.199 19.654 1.00 93.12 97 ASP A C 1
ATOM 756 O O . ASP A 1 97 ? -19.431 -1.563 20.583 1.00 93.12 97 ASP A O 1
ATOM 760 N N . ILE A 1 98 ? -17.727 -1.896 19.149 1.00 93.62 98 ILE A N 1
ATOM 761 C CA . ILE A 1 98 ? -16.905 -0.762 19.591 1.00 93.62 98 ILE A CA 1
ATOM 762 C C . ILE A 1 98 ? -17.597 0.547 19.206 1.00 93.62 98 ILE A C 1
ATOM 764 O O . ILE A 1 98 ? -18.119 0.697 18.094 1.00 93.62 98 ILE A O 1
ATOM 768 N N . THR A 1 99 ? -17.607 1.502 20.132 1.00 94.12 99 THR A N 1
ATOM 769 C CA . THR A 1 99 ? -18.199 2.825 19.904 1.00 94.12 99 THR A CA 1
ATOM 770 C C . THR A 1 99 ? -17.324 3.689 18.995 1.00 94.12 99 THR A C 1
ATOM 772 O O . THR A 1 99 ? -16.124 3.458 18.846 1.00 94.12 99 THR A O 1
ATOM 775 N N . GLU A 1 100 ? -17.919 4.703 18.362 1.00 95.00 100 GLU A N 1
ATOM 776 C CA . GLU A 1 100 ? -17.151 5.618 17.508 1.00 95.00 100 GLU A CA 1
ATOM 777 C C . GLU A 1 100 ? -16.111 6.383 18.336 1.00 95.00 100 GLU A C 1
ATOM 779 O O . GLU A 1 100 ? -14.989 6.590 17.884 1.00 95.00 100 GLU A O 1
ATOM 784 N N . GLU A 1 101 ? -16.450 6.729 19.576 1.00 95.31 101 GLU A N 1
ATOM 785 C CA . GLU A 1 101 ? -15.567 7.408 20.518 1.00 95.31 101 GLU A CA 1
ATOM 786 C C . GLU A 1 101 ? -14.347 6.553 20.892 1.00 95.31 101 GLU A C 1
ATOM 788 O O . GLU A 1 101 ? -13.218 7.035 20.803 1.00 95.31 101 GLU A O 1
ATOM 793 N N . GLU A 1 102 ? -14.548 5.282 21.258 1.00 95.62 102 GLU A N 1
ATOM 794 C CA . GLU A 1 102 ? -13.450 4.349 21.564 1.00 95.62 102 GLU A CA 1
ATOM 795 C C . GLU A 1 102 ? -12.552 4.115 20.347 1.00 95.62 102 GLU A C 1
ATOM 797 O O . GLU A 1 102 ? -11.326 4.087 20.464 1.00 95.62 102 GLU A O 1
ATOM 802 N N . PHE A 1 103 ? -13.153 3.984 19.163 1.00 96.81 103 PHE A N 1
ATOM 803 C CA . PHE A 1 103 ? -12.409 3.831 17.922 1.00 96.81 103 PHE A CA 1
ATOM 804 C C . PHE A 1 103 ? -11.565 5.067 17.598 1.00 96.81 103 PHE A C 1
ATOM 806 O O . PHE A 1 103 ? -10.389 4.932 17.264 1.00 96.81 103 PHE A O 1
ATOM 813 N N . LEU A 1 104 ? -12.134 6.269 17.700 1.00 96.56 104 LEU A N 1
ATOM 814 C CA . LEU A 1 104 ? -11.408 7.506 17.413 1.00 96.56 104 LEU A CA 1
ATOM 815 C C . LEU A 1 104 ? -10.268 7.736 18.408 1.00 96.56 104 LEU A C 1
ATOM 817 O O . LEU A 1 104 ? -9.186 8.126 17.975 1.00 96.56 104 LEU A O 1
ATOM 821 N N . ALA A 1 105 ? -10.474 7.432 19.692 1.00 97.00 105 ALA A N 1
ATOM 822 C CA . ALA A 1 105 ? -9.411 7.475 20.694 1.00 97.00 105 ALA A CA 1
ATOM 823 C C . ALA A 1 105 ? -8.275 6.498 20.350 1.00 97.00 105 ALA A C 1
ATOM 825 O O . ALA A 1 105 ? -7.104 6.866 20.387 1.00 97.00 105 ALA A O 1
ATOM 826 N N . HIS A 1 106 ? -8.609 5.275 19.926 1.00 97.00 106 HIS A N 1
ATOM 827 C CA . HIS A 1 106 ? -7.606 4.305 19.489 1.00 97.00 106 HIS A CA 1
ATOM 828 C C . HIS A 1 106 ? -6.828 4.781 18.251 1.00 97.00 106 HIS A C 1
ATOM 830 O O . HIS A 1 106 ? -5.604 4.675 18.205 1.00 97.00 106 HIS A O 1
ATOM 836 N N . VAL A 1 107 ? -7.516 5.341 17.251 1.00 96.75 107 VAL A N 1
ATOM 837 C CA . VAL A 1 107 ? -6.878 5.908 16.052 1.00 96.75 107 VAL A CA 1
ATOM 838 C C . VAL A 1 107 ? -5.961 7.080 16.408 1.00 96.75 107 VAL A C 1
ATOM 840 O O . VAL A 1 107 ? -4.871 7.194 15.846 1.00 96.75 107 VAL A O 1
ATOM 843 N N . GLU A 1 108 ? -6.372 7.937 17.341 1.00 96.44 108 GLU A N 1
ATOM 844 C CA . GLU A 1 108 ? -5.554 9.043 17.840 1.00 96.44 108 GLU A CA 1
ATOM 845 C C . GLU A 1 108 ? -4.292 8.530 18.548 1.00 96.44 108 GLU A C 1
ATOM 847 O O . GLU A 1 108 ? -3.185 8.971 18.222 1.00 96.44 108 GLU A O 1
ATOM 852 N N . ASP A 1 109 ? -4.416 7.532 19.422 1.00 96.88 109 ASP A N 1
ATOM 853 C CA . ASP A 1 109 ? -3.274 6.886 20.074 1.00 96.88 109 ASP A CA 1
ATOM 854 C C . ASP A 1 109 ? -2.299 6.295 19.050 1.00 96.88 109 ASP A C 1
ATOM 856 O O . ASP A 1 109 ? -1.090 6.541 19.126 1.00 96.88 109 ASP A O 1
ATOM 860 N N . LEU A 1 110 ? -2.804 5.573 18.044 1.00 95.69 110 LEU A N 1
ATOM 861 C CA . LEU A 1 110 ? -1.987 5.043 16.949 1.00 95.69 110 LEU A CA 1
ATOM 862 C C . LEU A 1 110 ? -1.274 6.168 16.191 1.00 95.69 110 LEU A C 1
ATOM 864 O O . LEU A 1 110 ? -0.072 6.063 15.943 1.00 95.69 110 LEU A O 1
ATOM 868 N N . SER A 1 111 ? -1.978 7.260 15.878 1.00 94.50 111 SER A N 1
ATOM 869 C CA . SER A 1 111 ? -1.413 8.410 15.157 1.00 94.50 111 SER A CA 1
ATOM 870 C C . SER A 1 111 ? -0.256 9.074 15.908 1.00 94.50 111 SER A C 1
ATOM 872 O O . SER A 1 111 ? 0.680 9.569 15.282 1.00 94.50 111 SER A O 1
ATOM 874 N N . ASN A 1 112 ? -0.279 9.030 17.242 1.00 93.44 112 ASN A N 1
ATOM 875 C CA . ASN A 1 112 ? 0.750 9.608 18.103 1.00 93.44 112 ASN A CA 1
ATOM 876 C C . ASN A 1 112 ? 1.913 8.636 18.389 1.00 93.44 112 ASN A C 1
ATOM 878 O O . ASN A 1 112 ? 3.028 9.073 18.700 1.00 93.44 112 ASN A O 1
ATOM 882 N N . THR A 1 113 ? 1.696 7.321 18.274 1.00 92.50 113 THR A N 1
ATOM 883 C CA . THR A 1 113 ? 2.635 6.296 18.772 1.00 92.50 113 THR A CA 1
ATOM 884 C C . THR A 1 113 ? 3.305 5.450 17.692 1.00 92.50 113 THR A C 1
ATOM 886 O O . THR A 1 113 ? 4.532 5.458 17.609 1.00 92.50 113 THR A O 1
ATOM 889 N N . SER A 1 114 ? 2.557 4.687 16.903 1.00 89.19 114 SER A N 1
ATOM 890 C CA . SER A 1 114 ? 3.112 3.715 15.951 1.00 89.19 114 SER A CA 1
ATOM 891 C C . SER A 1 114 ? 2.821 4.064 14.498 1.00 89.19 114 SER A C 1
ATOM 893 O O . SER A 1 114 ? 3.463 3.508 13.619 1.00 89.19 114 SER A O 1
ATOM 895 N N . TYR A 1 115 ? 1.909 4.995 14.223 1.00 92.06 115 TYR A N 1
ATOM 896 C CA . TYR A 1 115 ? 1.490 5.396 12.878 1.00 92.06 115 TYR A CA 1
ATOM 897 C C . TYR A 1 115 ? 1.616 6.912 12.674 1.00 92.06 115 TYR A C 1
ATOM 899 O O . TYR A 1 115 ? 0.727 7.557 12.107 1.00 92.06 115 TYR A O 1
ATOM 907 N N . ARG A 1 116 ? 2.732 7.502 13.123 1.00 90.69 116 ARG A N 1
ATOM 908 C CA . ARG A 1 116 ? 3.077 8.881 12.744 1.00 90.69 116 ARG A CA 1
ATOM 909 C C . ARG A 1 116 ? 3.550 8.897 11.297 1.00 90.69 116 ARG A C 1
ATOM 911 O O . ARG A 1 116 ? 4.185 7.953 10.849 1.00 90.69 116 ARG A O 1
ATOM 918 N N . SER A 1 117 ? 3.384 10.018 10.600 1.00 81.19 117 SER A N 1
ATOM 919 C CA . SER A 1 117 ? 3.915 10.202 9.236 1.00 81.19 117 SER A CA 1
ATOM 920 C C . SER A 1 117 ? 5.396 9.809 9.090 1.00 81.19 117 SER A C 1
ATOM 922 O O . SER A 1 117 ? 5.786 9.200 8.096 1.00 81.19 117 SER A O 1
ATOM 924 N N . ALA A 1 118 ? 6.211 10.097 10.110 1.00 77.44 118 ALA A N 1
ATOM 925 C CA . ALA A 1 118 ? 7.633 9.759 10.154 1.00 77.44 118 ALA A CA 1
ATOM 926 C C . ALA A 1 118 ? 7.928 8.247 10.218 1.00 77.44 118 ALA A C 1
ATOM 928 O O . ALA A 1 118 ? 9.015 7.832 9.825 1.00 77.44 118 ALA A O 1
ATOM 929 N N . ASP A 1 119 ? 6.980 7.433 10.688 1.00 78.75 119 ASP A N 1
ATOM 930 C CA . ASP A 1 119 ? 7.128 5.979 10.807 1.00 78.75 119 ASP A CA 1
ATOM 931 C C . ASP A 1 119 ? 6.666 5.245 9.537 1.00 78.75 119 ASP A C 1
ATOM 933 O O . ASP A 1 119 ? 6.753 4.019 9.452 1.00 78.75 119 ASP A O 1
ATOM 937 N N . PHE A 1 120 ? 6.129 5.961 8.541 1.00 76.31 120 PHE A N 1
ATOM 938 C CA . PHE A 1 120 ? 5.619 5.343 7.322 1.00 76.31 120 PHE A CA 1
ATOM 939 C C . PHE A 1 120 ? 6.737 4.661 6.532 1.00 76.31 120 PHE A C 1
ATOM 941 O O . PHE A 1 120 ? 7.706 5.295 6.103 1.00 76.31 120 PHE A O 1
ATOM 948 N N . HIS A 1 121 ? 6.537 3.374 6.253 1.00 66.81 121 HIS A N 1
ATOM 949 C CA . HIS A 1 121 ? 7.435 2.558 5.454 1.00 66.81 121 HIS A CA 1
ATOM 950 C C . HIS A 1 121 ? 6.628 1.755 4.429 1.00 66.81 121 HIS A C 1
ATOM 952 O O . HIS A 1 121 ? 5.908 0.828 4.789 1.00 66.81 121 HIS A O 1
ATOM 958 N N . MET A 1 122 ? 6.814 2.033 3.132 1.00 66.12 122 MET A N 1
ATOM 959 C CA . MET A 1 122 ? 5.982 1.509 2.025 1.00 66.12 122 MET A CA 1
ATOM 960 C C . MET A 1 122 ? 5.751 -0.009 2.013 1.00 66.12 122 MET A C 1
ATOM 962 O O . MET A 1 122 ? 4.781 -0.476 1.423 1.00 66.12 122 MET A O 1
ATOM 966 N N . ILE A 1 123 ? 6.643 -0.779 2.633 1.00 61.94 123 ILE A N 1
ATOM 967 C CA . ILE A 1 123 ? 6.580 -2.242 2.694 1.00 61.94 123 ILE A CA 1
ATOM 968 C C . ILE A 1 123 ? 6.226 -2.706 4.107 1.00 61.94 123 ILE A C 1
ATOM 970 O O . ILE A 1 123 ? 5.115 -3.164 4.326 1.00 61.94 123 ILE A O 1
ATOM 974 N N . LEU A 1 124 ? 7.131 -2.541 5.072 1.00 65.62 124 LEU A N 1
ATOM 975 C CA . LEU A 1 124 ? 6.963 -3.077 6.427 1.00 65.62 124 LEU A CA 1
ATOM 976 C C . LEU A 1 124 ? 5.890 -2.381 7.277 1.00 65.62 124 LEU A C 1
ATOM 978 O O . LEU A 1 124 ? 5.350 -3.010 8.181 1.00 65.62 124 LEU A O 1
ATOM 982 N N . HIS A 1 125 ? 5.596 -1.107 7.007 1.00 74.94 125 HIS A N 1
ATOM 983 C CA . HIS A 1 125 ? 4.737 -0.283 7.855 1.00 74.94 125 HIS A CA 1
ATOM 984 C C . HIS A 1 125 ? 3.894 0.672 7.009 1.00 74.94 125 HIS A C 1
ATOM 986 O O . HIS A 1 125 ? 4.156 1.872 6.913 1.00 74.94 125 HIS A O 1
ATOM 992 N N . ASN A 1 126 ? 2.929 0.092 6.299 1.00 83.25 126 ASN A N 1
ATOM 993 C CA . ASN A 1 126 ? 2.124 0.751 5.274 1.00 83.25 126 ASN A CA 1
ATOM 994 C C . ASN A 1 126 ? 0.617 0.631 5.565 1.00 83.25 126 ASN A C 1
ATOM 996 O O . ASN A 1 126 ? 0.199 0.144 6.616 1.00 83.25 126 ASN A O 1
ATOM 1000 N N . ALA A 1 127 ? -0.203 1.061 4.605 1.00 89.62 127 ALA A N 1
ATOM 1001 C CA . ALA A 1 127 ? -1.659 0.990 4.685 1.00 89.62 127 ALA A CA 1
ATOM 1002 C C . ALA A 1 127 ? -2.198 -0.415 4.991 1.00 89.62 127 ALA A C 1
ATOM 1004 O O . ALA A 1 127 ? -3.163 -0.535 5.741 1.00 89.62 127 ALA A O 1
ATOM 1005 N N . ASN A 1 128 ? -1.571 -1.468 4.458 1.00 90.00 128 ASN A N 1
ATOM 1006 C CA . ASN A 1 128 ? -2.034 -2.842 4.644 1.00 90.00 128 ASN A CA 1
ATOM 1007 C C . ASN A 1 128 ? -1.793 -3.293 6.086 1.00 90.00 128 ASN A C 1
ATOM 1009 O O . ASN A 1 128 ? -2.699 -3.843 6.703 1.00 90.00 128 ASN A O 1
ATOM 1013 N N . LYS A 1 129 ? -0.616 -2.987 6.649 1.00 89.19 129 LYS A N 1
ATOM 1014 C CA . LYS A 1 129 ? -0.295 -3.271 8.056 1.00 89.19 129 LYS A CA 1
ATOM 1015 C C . LYS A 1 129 ? -1.231 -2.525 9.014 1.00 89.19 129 LYS A C 1
ATOM 1017 O O . LYS A 1 129 ? -1.785 -3.132 9.924 1.00 89.19 129 LYS A O 1
ATOM 1022 N N . PHE A 1 130 ? -1.467 -1.243 8.741 1.00 94.94 130 PHE A N 1
ATOM 1023 C CA . PHE A 1 130 ? -2.418 -0.421 9.488 1.00 94.94 130 PHE A CA 1
ATOM 1024 C C . PHE A 1 130 ? -3.850 -0.966 9.434 1.00 94.94 130 PHE A C 1
ATOM 1026 O O . PHE A 1 130 ? -4.523 -1.083 10.454 1.00 94.94 130 PHE A O 1
ATOM 1033 N N . THR A 1 131 ? -4.318 -1.306 8.231 1.00 96.12 131 THR A N 1
ATOM 1034 C CA . THR A 1 131 ? -5.674 -1.826 8.013 1.00 96.12 131 THR A CA 1
ATOM 1035 C C . THR A 1 131 ? -5.858 -3.161 8.731 1.00 96.12 131 THR A C 1
ATOM 1037 O O . THR A 1 131 ? -6.897 -3.369 9.346 1.00 96.12 131 THR A O 1
ATOM 1040 N N . ASP A 1 132 ? -4.856 -4.042 8.688 1.00 94.50 132 ASP A N 1
ATOM 1041 C CA . ASP A 1 132 ? -4.868 -5.327 9.394 1.00 94.50 132 ASP A CA 1
ATOM 1042 C C . ASP A 1 132 ? -5.038 -5.141 10.908 1.00 94.50 132 ASP A C 1
ATOM 1044 O O . ASP A 1 132 ? -5.940 -5.724 11.505 1.00 94.50 132 ASP A O 1
ATOM 1048 N N . GLU A 1 133 ? -4.257 -4.242 11.517 1.00 94.88 133 GLU A N 1
ATOM 1049 C CA . GLU A 1 133 ? -4.350 -3.945 12.953 1.00 94.88 133 GLU A CA 1
ATOM 1050 C C . GLU A 1 133 ? -5.685 -3.299 13.342 1.00 94.88 133 GLU A C 1
ATOM 1052 O O . GLU A 1 133 ? -6.294 -3.705 14.334 1.00 94.88 133 GLU A O 1
ATOM 1057 N N . LEU A 1 134 ? -6.189 -2.348 12.547 1.00 96.31 134 LEU A N 1
ATOM 1058 C CA . LEU A 1 134 ? -7.498 -1.737 12.796 1.00 96.31 134 LEU A CA 1
ATOM 1059 C C . LEU A 1 134 ? -8.638 -2.747 12.700 1.00 96.31 134 LEU A C 1
ATOM 1061 O O . LEU A 1 134 ? -9.554 -2.733 13.520 1.00 96.31 134 LEU A O 1
ATOM 1065 N N . VAL A 1 135 ? -8.626 -3.599 11.678 1.00 96.44 135 VAL A N 1
ATOM 1066 C CA . VAL A 1 135 ? -9.685 -4.591 11.488 1.00 96.44 135 VAL A CA 1
ATOM 1067 C C . VAL A 1 135 ? -9.633 -5.647 12.585 1.00 96.44 135 VAL A C 1
ATOM 1069 O O . VAL A 1 135 ? -10.692 -6.038 13.087 1.00 96.44 135 VAL A O 1
ATOM 1072 N N . PHE A 1 136 ? -8.435 -6.043 13.015 1.00 95.94 136 PHE A N 1
ATOM 1073 C CA . PHE A 1 136 ? -8.259 -6.933 14.154 1.00 95.94 136 PHE A CA 1
ATOM 1074 C C . PHE A 1 136 ? -8.809 -6.314 15.439 1.00 95.94 136 PHE A C 1
ATOM 1076 O O . PHE A 1 136 ? -9.583 -6.963 16.139 1.00 95.94 136 PHE A O 1
ATOM 1083 N N . PHE A 1 137 ? -8.502 -5.045 15.713 1.00 96.12 137 PHE A N 1
ATOM 1084 C CA . PHE A 1 137 ? -9.071 -4.317 16.848 1.00 96.12 137 PHE A CA 1
ATOM 1085 C C . PHE A 1 137 ? -10.606 -4.265 16.794 1.00 96.12 137 PHE A C 1
ATOM 1087 O O . PHE A 1 137 ? -11.270 -4.539 17.789 1.00 96.12 137 PHE A O 1
ATOM 1094 N N . LEU A 1 138 ? -11.180 -3.962 15.626 1.00 96.00 138 LEU A N 1
ATOM 1095 C CA . LEU A 1 138 ? -12.625 -3.792 15.458 1.00 96.00 138 LEU A CA 1
ATOM 1096 C C . LEU A 1 138 ? -13.417 -5.104 15.491 1.00 96.00 138 LEU A C 1
ATOM 1098 O O . LEU A 1 138 ? -14.553 -5.117 15.962 1.00 96.00 138 LEU A O 1
ATOM 1102 N N . THR A 1 139 ? -12.869 -6.180 14.926 1.00 95.75 139 THR A N 1
ATOM 1103 C CA . THR A 1 139 ? -13.642 -7.390 14.582 1.00 95.75 139 THR A CA 1
ATOM 1104 C C . THR A 1 139 ? -12.993 -8.698 15.031 1.00 95.75 139 THR A C 1
ATOM 1106 O O . THR A 1 139 ? -13.626 -9.747 14.948 1.00 95.75 139 THR A O 1
ATOM 1109 N N . GLY A 1 140 ? -11.730 -8.670 15.465 1.00 94.31 140 GLY A N 1
ATOM 1110 C CA . GLY A 1 140 ? -10.916 -9.863 15.722 1.00 94.31 140 GLY A CA 1
ATOM 1111 C C . GLY A 1 140 ? -10.452 -10.604 14.460 1.00 94.31 140 GLY A C 1
ATOM 1112 O O . GLY A 1 140 ? -9.725 -11.591 14.568 1.00 94.31 140 GLY A O 1
ATOM 1113 N N . ASN A 1 141 ? -10.847 -10.148 13.267 1.00 94.00 141 ASN A N 1
ATOM 1114 C CA . ASN A 1 141 ? -10.433 -10.730 11.992 1.00 94.00 141 ASN A CA 1
ATOM 1115 C C . ASN A 1 141 ? -9.136 -10.094 11.485 1.00 94.00 141 ASN A C 1
ATOM 1117 O O . ASN A 1 141 ? -8.828 -8.953 11.805 1.00 94.00 141 ASN A O 1
ATOM 1121 N N . ASN A 1 142 ? -8.412 -10.816 10.633 1.00 90.94 142 ASN A N 1
ATOM 1122 C CA . ASN A 1 142 ? -7.230 -10.301 9.942 1.00 90.94 142 ASN A CA 1
ATOM 1123 C C . ASN A 1 142 ? -7.514 -10.179 8.445 1.00 90.94 142 ASN A C 1
ATOM 1125 O O . ASN A 1 142 ? -8.399 -10.855 7.903 1.00 90.94 142 ASN A O 1
ATOM 1129 N N . LEU A 1 143 ? -6.748 -9.338 7.761 1.00 87.62 143 LEU A N 1
ATOM 1130 C CA . LEU A 1 143 ? -6.765 -9.268 6.312 1.00 87.62 143 LEU A CA 1
ATOM 1131 C C . LEU A 1 143 ? -6.316 -10.602 5.697 1.00 87.62 143 LEU A C 1
ATOM 1133 O O . LEU A 1 143 ? -5.428 -11.280 6.220 1.00 87.62 143 LEU A O 1
ATOM 1137 N N . PRO A 1 144 ? -6.875 -10.971 4.533 1.00 83.12 144 PRO A N 1
ATOM 1138 C CA . PRO A 1 144 ? -6.363 -12.086 3.754 1.00 83.12 144 PRO A CA 1
ATOM 1139 C C . PRO A 1 144 ? -4.856 -11.969 3.484 1.00 83.12 144 PRO A C 1
ATOM 1141 O O . PRO A 1 144 ? -4.372 -10.924 3.045 1.00 83.12 144 PRO A O 1
ATOM 1144 N N . SER A 1 145 ? -4.129 -13.076 3.658 1.00 77.06 145 SER A N 1
ATOM 1145 C CA . SER A 1 145 ? -2.662 -13.126 3.563 1.00 77.06 145 SER A CA 1
ATOM 1146 C C . SER A 1 145 ? -2.094 -12.650 2.224 1.00 77.06 145 SER A C 1
ATOM 1148 O O . SER A 1 145 ? -0.975 -12.157 2.176 1.00 77.06 145 SER A O 1
ATOM 1150 N N . TYR A 1 146 ? -2.859 -12.734 1.132 1.00 72.00 146 TYR A N 1
ATOM 1151 C CA . TYR A 1 146 ? -2.436 -12.232 -0.180 1.00 72.00 146 TYR A CA 1
ATOM 1152 C C . TYR A 1 146 ? -2.362 -10.691 -0.261 1.00 72.00 146 TYR A C 1
ATOM 1154 O O . TYR A 1 146 ? -1.787 -10.162 -1.211 1.00 72.00 146 TYR A O 1
ATOM 1162 N N . ILE A 1 147 ? -2.964 -9.968 0.693 1.00 75.56 147 ILE A N 1
ATOM 1163 C CA . ILE A 1 147 ? -2.943 -8.495 0.795 1.00 75.56 147 ILE A CA 1
ATOM 1164 C C . ILE A 1 147 ? -1.786 -8.041 1.684 1.00 75.56 147 ILE A C 1
ATOM 1166 O O . ILE A 1 147 ? -1.078 -7.087 1.362 1.00 75.56 147 ILE A O 1
ATOM 1170 N N . THR A 1 148 ? -1.594 -8.739 2.803 1.00 66.62 148 THR A N 1
ATOM 1171 C CA . THR A 1 148 ? -0.526 -8.484 3.777 1.00 66.62 148 THR A CA 1
ATOM 1172 C C . THR A 1 148 ? 0.787 -9.161 3.400 1.00 66.62 148 THR A C 1
ATOM 1174 O O . THR A 1 148 ? 1.744 -9.075 4.166 1.00 66.62 148 THR A O 1
ATOM 1177 N N . PHE A 1 149 ? 0.855 -9.793 2.219 1.00 53.09 149 PHE A N 1
ATOM 1178 C CA . PHE A 1 149 ? 2.045 -10.465 1.710 1.00 53.09 149 PHE A CA 1
ATOM 1179 C C . PHE A 1 149 ? 3.194 -9.468 1.524 1.00 53.09 149 PHE A C 1
ATOM 1181 O O . PHE A 1 149 ? 3.411 -8.880 0.465 1.00 53.09 149 PHE A O 1
ATOM 1188 N N . LEU A 1 150 ? 3.957 -9.289 2.590 1.00 50.44 150 LEU A N 1
ATOM 1189 C CA . LEU A 1 150 ? 5.353 -8.921 2.529 1.00 50.44 150 LEU A CA 1
ATOM 1190 C C . LEU A 1 150 ? 6.076 -10.099 1.877 1.00 50.44 150 LEU A C 1
ATOM 1192 O O . LEU A 1 150 ? 5.814 -11.232 2.281 1.00 50.44 150 LEU A O 1
ATOM 1196 N N . PRO A 1 151 ? 6.976 -9.896 0.899 1.00 45.28 151 PRO A N 1
ATOM 1197 C CA . PRO A 1 151 ? 7.859 -10.969 0.485 1.00 45.28 151 PRO A CA 1
ATOM 1198 C C . PRO A 1 151 ? 8.634 -11.395 1.735 1.00 45.28 151 PRO A C 1
ATOM 1200 O O . PRO A 1 151 ? 9.573 -10.716 2.151 1.00 45.28 151 PRO A O 1
ATOM 1203 N N . GLU A 1 152 ? 8.239 -12.506 2.356 1.00 39.62 152 GLU A N 1
ATOM 1204 C CA . GLU A 1 152 ? 8.933 -13.105 3.503 1.00 39.62 152 GLU A CA 1
ATOM 1205 C C . GLU A 1 152 ? 10.391 -13.475 3.163 1.00 39.62 152 GLU A C 1
ATOM 1207 O O . GLU A 1 152 ? 11.173 -13.846 4.034 1.00 39.62 152 GLU A O 1
ATOM 1212 N N . GLU A 1 153 ? 10.807 -13.278 1.911 1.00 42.97 153 GLU A N 1
ATOM 1213 C CA . GLU A 1 153 ? 12.160 -13.476 1.420 1.00 42.97 153 GLU A CA 1
ATOM 1214 C C . GLU A 1 153 ? 12.874 -12.189 0.973 1.00 42.97 153 GLU A C 1
ATOM 1216 O O . GLU A 1 153 ? 13.651 -12.225 0.020 1.00 42.97 153 GLU A O 1
ATOM 1221 N N . ILE A 1 154 ? 12.694 -11.038 1.634 1.00 47.56 154 ILE A N 1
ATOM 1222 C CA . ILE A 1 154 ? 13.734 -9.993 1.532 1.00 47.56 154 ILE A CA 1
ATOM 1223 C C . ILE A 1 154 ? 14.938 -10.507 2.341 1.00 47.56 154 ILE A C 1
ATOM 1225 O O . ILE A 1 154 ? 14.868 -10.555 3.573 1.00 47.56 154 ILE A O 1
ATOM 1229 N N . PRO A 1 155 ? 16.036 -10.967 1.705 1.00 45.06 155 PRO A N 1
ATOM 1230 C CA . PRO A 1 155 ? 17.055 -11.736 2.407 1.00 45.06 155 PRO A CA 1
ATOM 1231 C C . PRO A 1 155 ? 17.748 -10.857 3.454 1.00 45.06 155 PRO A C 1
ATOM 1233 O O . PRO A 1 155 ? 18.440 -9.906 3.109 1.00 45.06 155 PRO A O 1
ATOM 1236 N N . LYS A 1 156 ? 17.618 -11.207 4.739 1.00 45.91 156 LYS A N 1
ATOM 1237 C CA . LYS A 1 156 ? 18.229 -10.494 5.882 1.00 45.91 156 LYS A CA 1
ATOM 1238 C C . LYS A 1 156 ? 19.765 -10.589 5.951 1.00 45.91 156 LYS A C 1
ATOM 1240 O O . LYS A 1 156 ? 20.369 -10.124 6.912 1.00 45.91 156 LYS A O 1
ATOM 1245 N N . ARG A 1 157 ? 20.413 -11.228 4.974 1.00 48.91 157 ARG A N 1
ATOM 1246 C CA . ARG A 1 157 ? 21.875 -11.371 4.911 1.00 48.91 157 ARG A CA 1
ATOM 1247 C C . ARG A 1 157 ? 22.431 -10.455 3.836 1.00 48.91 157 ARG A C 1
ATOM 1249 O O . ARG A 1 157 ? 21.811 -10.327 2.787 1.00 48.91 157 ARG A O 1
ATOM 1256 N N . THR A 1 158 ? 23.607 -9.889 4.105 1.00 54.06 158 THR A N 1
ATOM 1257 C CA . THR A 1 158 ? 24.485 -9.177 3.167 1.00 54.06 158 THR A CA 1
ATOM 1258 C C . THR A 1 158 ? 24.673 -9.995 1.892 1.00 54.06 158 THR A C 1
ATOM 1260 O O . THR A 1 158 ? 25.596 -10.794 1.755 1.00 54.06 158 THR A O 1
ATOM 1263 N N . LYS A 1 159 ? 23.735 -9.833 0.965 1.00 60.19 159 LYS A N 1
ATOM 1264 C CA . LYS A 1 159 ? 23.827 -10.320 -0.397 1.00 60.19 159 LYS A CA 1
ATOM 1265 C C . LYS A 1 159 ? 24.199 -9.127 -1.249 1.00 60.19 159 LYS A C 1
ATOM 1267 O O . LYS A 1 159 ? 23.680 -8.031 -1.073 1.00 60.19 159 LYS A O 1
ATOM 1272 N N . ILE A 1 160 ? 25.139 -9.369 -2.138 1.00 74.81 160 ILE A N 1
ATOM 1273 C CA . ILE A 1 160 ? 25.423 -8.480 -3.241 1.00 74.81 160 ILE A CA 1
ATOM 1274 C C . ILE A 1 160 ? 24.214 -8.573 -4.182 1.00 74.81 160 ILE A C 1
ATOM 1276 O O . ILE A 1 160 ? 23.780 -9.677 -4.525 1.00 74.81 160 ILE A O 1
ATOM 1280 N N . PHE A 1 161 ? 23.612 -7.438 -4.526 1.00 76.75 161 PHE A N 1
ATOM 1281 C CA . PHE A 1 161 ? 22.435 -7.374 -5.386 1.00 76.75 161 PHE A CA 1
ATOM 1282 C C . PHE A 1 161 ? 22.834 -6.817 -6.752 1.00 76.75 161 PHE A C 1
ATOM 1284 O O . PHE A 1 161 ? 23.368 -5.708 -6.802 1.00 76.75 161 PHE A O 1
ATOM 1291 N N . PRO A 1 162 ? 22.561 -7.525 -7.861 1.00 85.44 162 PRO A N 1
ATOM 1292 C CA . PRO A 1 162 ? 22.812 -6.978 -9.183 1.00 85.44 162 PRO A CA 1
ATOM 1293 C C . PRO A 1 162 ? 21.882 -5.788 -9.434 1.00 85.44 162 PRO A C 1
ATOM 1295 O O . PRO A 1 162 ? 20.685 -5.842 -9.130 1.00 85.44 162 PRO A O 1
ATOM 1298 N N . VAL A 1 163 ? 22.444 -4.731 -10.002 1.00 90.38 163 VAL A N 1
ATOM 1299 C CA . VAL A 1 163 ? 21.753 -3.514 -10.412 1.00 90.38 163 VAL A CA 1
ATOM 1300 C C . VAL A 1 163 ? 21.787 -3.463 -11.929 1.00 90.38 163 VAL A C 1
ATOM 1302 O O . VAL A 1 163 ? 22.844 -3.523 -12.548 1.00 90.38 163 VAL A O 1
ATOM 1305 N N . ARG A 1 164 ? 20.620 -3.350 -12.552 1.00 92.88 164 ARG A N 1
ATOM 1306 C CA . ARG A 1 164 ? 20.488 -3.254 -14.008 1.00 92.88 164 ARG A CA 1
ATOM 1307 C C . ARG A 1 164 ? 19.760 -1.973 -14.375 1.00 92.88 164 ARG A C 1
ATOM 1309 O O . ARG A 1 164 ? 18.952 -1.471 -13.603 1.00 92.88 164 ARG A O 1
ATOM 1316 N N . LEU A 1 165 ? 20.022 -1.465 -15.568 1.00 93.75 165 LEU A N 1
ATOM 1317 C CA . LEU A 1 165 ? 19.264 -0.388 -16.185 1.00 93.75 165 LEU A CA 1
ATOM 1318 C C . LEU A 1 165 ? 18.397 -0.978 -17.287 1.00 93.75 165 LEU A C 1
ATOM 1320 O O . LEU A 1 165 ? 18.908 -1.566 -18.241 1.00 93.75 165 LEU A O 1
ATOM 1324 N N . TYR A 1 166 ? 17.092 -0.824 -17.151 1.00 92.38 166 TYR A N 1
ATOM 1325 C CA . TYR A 1 166 ? 16.129 -1.124 -18.197 1.00 92.38 166 TYR A CA 1
ATOM 1326 C C . TYR A 1 166 ? 15.952 0.126 -19.048 1.00 92.38 166 TYR A C 1
ATOM 1328 O O . TYR A 1 166 ? 15.818 1.227 -18.516 1.00 92.38 166 TYR A O 1
ATOM 1336 N N . ILE A 1 167 ? 16.025 -0.040 -20.365 1.00 90.31 167 ILE A N 1
ATOM 1337 C CA . ILE A 1 167 ? 15.933 1.031 -21.353 1.00 90.31 167 ILE A CA 1
ATOM 1338 C C . ILE A 1 167 ? 14.798 0.672 -22.304 1.00 90.31 167 ILE A C 1
ATOM 1340 O O . ILE A 1 167 ? 14.820 -0.388 -22.929 1.00 90.31 167 ILE A O 1
ATOM 1344 N N . TYR A 1 168 ? 13.833 1.570 -22.430 1.00 87.38 168 TYR A N 1
ATOM 1345 C CA . TYR A 1 168 ? 12.655 1.443 -23.276 1.00 87.38 168 TYR A CA 1
ATOM 1346 C C . TYR A 1 168 ? 12.673 2.519 -24.353 1.00 87.38 168 TYR A C 1
ATOM 1348 O O . TYR A 1 168 ? 13.043 3.660 -24.075 1.00 87.38 168 TYR A O 1
ATOM 1356 N N . ASP A 1 169 ? 12.218 2.177 -25.554 1.00 87.00 169 ASP A N 1
ATOM 1357 C CA . ASP A 1 169 ? 11.896 3.162 -26.583 1.00 87.00 169 ASP A CA 1
ATOM 1358 C C . ASP A 1 169 ? 10.386 3.429 -26.584 1.00 87.00 169 ASP A C 1
ATOM 1360 O O . ASP A 1 169 ? 9.595 2.640 -27.101 1.00 87.00 169 ASP A O 1
ATOM 1364 N N . LEU A 1 170 ? 9.973 4.563 -26.017 1.00 81.62 170 LEU A N 1
ATOM 1365 C CA . LEU A 1 170 ? 8.574 4.996 -26.010 1.00 81.62 170 LEU A CA 1
ATOM 1366 C C . LEU A 1 170 ? 8.050 5.306 -27.415 1.00 81.62 170 LEU A C 1
ATOM 1368 O O . LEU A 1 170 ? 6.838 5.331 -27.614 1.00 81.62 170 LEU A O 1
ATOM 1372 N N . SER A 1 171 ? 8.936 5.546 -28.386 1.00 80.31 171 SER A N 1
ATOM 1373 C CA . SER A 1 171 ? 8.531 5.752 -29.774 1.00 80.31 171 SER A CA 1
ATOM 1374 C C . SER A 1 171 ? 8.230 4.451 -30.509 1.00 80.31 171 SER A C 1
ATOM 1376 O O . SER A 1 171 ? 7.647 4.507 -31.588 1.00 80.31 171 SER A O 1
ATOM 1378 N N . GLN A 1 172 ? 8.594 3.295 -29.942 1.00 77.19 172 GLN A N 1
ATOM 1379 C CA . GLN A 1 172 ? 8.389 1.978 -30.552 1.00 77.19 172 GLN A CA 1
ATOM 1380 C C . GLN A 1 172 ? 8.942 1.910 -31.990 1.00 77.19 172 GLN A C 1
ATOM 1382 O O . GLN A 1 172 ? 8.293 1.392 -32.898 1.00 77.19 172 GLN A O 1
ATOM 1387 N N . GLY A 1 173 ? 10.114 2.507 -32.226 1.00 76.75 173 GLY A N 1
ATOM 1388 C CA . GLY A 1 173 ? 10.766 2.568 -33.536 1.00 76.75 173 GLY A CA 1
ATOM 1389 C C . GLY A 1 173 ? 10.134 3.542 -34.537 1.00 76.75 173 GLY A C 1
ATOM 1390 O O . GLY A 1 173 ? 10.660 3.707 -35.637 1.00 76.75 173 GLY A O 1
ATOM 1391 N N . ILE A 1 174 ? 9.046 4.245 -34.188 1.00 78.19 174 ILE A N 1
ATOM 1392 C CA . ILE A 1 174 ? 8.393 5.215 -35.088 1.00 78.19 174 ILE A CA 1
ATOM 1393 C C . ILE A 1 174 ? 9.374 6.316 -35.498 1.00 78.19 174 ILE A C 1
ATOM 1395 O O . ILE A 1 174 ? 9.356 6.754 -36.647 1.00 78.19 174 ILE A O 1
ATOM 1399 N N . ILE A 1 175 ? 10.264 6.735 -34.595 1.00 76.31 175 ILE A N 1
ATOM 1400 C CA . ILE A 1 175 ? 11.260 7.769 -34.895 1.00 76.31 175 ILE A CA 1
ATOM 1401 C C . ILE A 1 175 ? 12.245 7.325 -35.981 1.00 76.31 175 ILE A C 1
ATOM 1403 O O . ILE A 1 175 ? 12.638 8.143 -36.816 1.00 76.31 175 ILE A O 1
ATOM 1407 N N . GLU A 1 176 ? 12.601 6.043 -36.043 1.00 75.31 176 GLU A N 1
ATOM 1408 C CA . GLU A 1 176 ? 13.506 5.529 -37.075 1.00 75.31 176 GLU A CA 1
ATOM 1409 C C . GLU A 1 176 ? 12.876 5.569 -38.475 1.00 75.31 176 GLU A C 1
ATOM 1411 O O . GLU A 1 176 ? 13.583 5.780 -39.470 1.00 75.31 176 GLU A O 1
ATOM 1416 N N . LEU A 1 177 ? 11.545 5.441 -38.541 1.00 74.56 177 LEU A N 1
ATOM 1417 C CA . LEU A 1 177 ? 10.748 5.469 -39.769 1.00 74.56 177 LEU A CA 1
ATOM 1418 C C . LEU A 1 177 ? 10.452 6.888 -40.278 1.00 74.56 177 LEU A C 1
ATOM 1420 O O . LEU A 1 177 ? 10.050 7.054 -41.431 1.00 74.56 177 LEU A O 1
ATOM 1424 N N . LEU A 1 178 ? 10.650 7.924 -39.457 1.00 76.81 178 LEU A N 1
ATOM 1425 C CA . LEU A 1 178 ? 10.372 9.298 -39.869 1.00 76.81 178 LEU A CA 1
ATOM 1426 C C . LEU A 1 178 ? 11.374 9.788 -40.930 1.00 76.81 178 LEU A C 1
ATOM 1428 O O . LEU A 1 178 ? 12.565 9.480 -40.868 1.00 76.81 178 LEU A O 1
ATOM 1432 N N . PRO A 1 179 ? 10.949 10.607 -41.906 1.00 74.88 179 PRO A N 1
ATOM 1433 C CA . PRO A 1 179 ? 11.859 11.259 -42.845 1.00 74.88 179 PRO A CA 1
ATOM 1434 C C . PRO A 1 179 ? 12.973 12.041 -42.131 1.00 74.88 179 PRO A C 1
ATOM 1436 O O . PRO A 1 179 ? 12.744 12.669 -41.097 1.00 74.88 179 PRO A O 1
ATOM 1439 N N . GLN A 1 180 ? 14.185 12.045 -42.696 1.00 70.69 180 GLN A N 1
ATOM 1440 C CA . GLN A 1 180 ? 15.344 12.765 -42.132 1.00 70.69 180 GLN A CA 1
ATOM 1441 C C . GLN A 1 180 ? 15.080 14.268 -41.923 1.00 70.69 180 GLN A C 1
ATOM 1443 O O . GLN A 1 180 ? 15.615 14.867 -40.998 1.00 70.69 180 GLN A O 1
ATOM 1448 N N . SER A 1 181 ? 14.194 14.862 -42.727 1.00 72.31 181 SER A N 1
ATOM 1449 C CA . SER A 1 181 ? 13.758 16.256 -42.591 1.00 72.31 181 SER A CA 1
ATOM 1450 C C . SER A 1 181 ? 12.955 16.546 -41.315 1.00 72.31 181 SER A C 1
ATOM 1452 O O . SER A 1 181 ? 12.915 17.694 -40.884 1.00 72.31 181 SER A O 1
ATOM 1454 N N . ILE A 1 182 ? 12.331 15.529 -40.709 1.00 68.31 182 ILE A N 1
ATOM 1455 C CA . ILE A 1 182 ? 11.540 15.635 -39.469 1.00 68.31 182 ILE A CA 1
ATOM 1456 C C . ILE A 1 182 ? 12.383 15.247 -38.240 1.00 68.31 182 ILE A C 1
ATOM 1458 O O . ILE A 1 182 ? 12.142 15.744 -37.144 1.00 68.31 182 ILE A O 1
ATOM 1462 N N . ARG A 1 183 ? 13.415 14.411 -38.420 1.00 64.00 183 ARG A N 1
ATOM 1463 C CA . ARG A 1 183 ? 14.287 13.839 -37.372 1.00 64.00 183 ARG A CA 1
ATOM 1464 C C . ARG A 1 183 ? 15.235 14.819 -36.663 1.00 64.00 183 ARG A C 1
ATOM 1466 O O . ARG A 1 183 ? 16.186 14.347 -36.050 1.00 64.00 183 ARG A O 1
ATOM 1473 N N . GLY A 1 184 ? 14.998 16.134 -36.756 1.00 60.72 184 GLY A N 1
ATOM 1474 C CA . GLY A 1 184 ? 15.835 17.224 -36.224 1.00 60.72 184 GLY A CA 1
ATOM 1475 C C . GLY A 1 184 ? 16.918 16.771 -35.236 1.00 60.72 184 GLY A C 1
ATOM 1476 O O . GLY A 1 184 ? 16.606 16.387 -34.119 1.00 60.72 184 GLY A O 1
ATOM 1477 N N . ALA A 1 185 ? 18.178 16.782 -35.685 1.00 59.16 185 ALA A N 1
ATOM 1478 C CA . ALA A 1 185 ? 19.355 16.268 -34.975 1.00 59.16 185 ALA A CA 1
ATOM 1479 C C . ALA A 1 185 ? 19.238 14.809 -34.466 1.00 59.16 185 ALA A C 1
ATOM 1481 O O . ALA A 1 185 ? 19.081 14.586 -33.274 1.00 59.16 185 ALA A O 1
ATOM 1482 N N . ASN A 1 186 ? 19.410 13.816 -35.354 1.00 65.44 186 ASN A N 1
ATOM 1483 C CA . ASN A 1 186 ? 19.756 12.414 -35.027 1.00 65.44 186 ASN A CA 1
ATOM 1484 C C . ASN A 1 186 ? 19.025 11.792 -33.815 1.00 65.44 186 ASN A C 1
ATOM 1486 O O . ASN A 1 186 ? 19.612 11.022 -33.052 1.00 65.44 186 ASN A O 1
ATOM 1490 N N . LEU A 1 187 ? 17.743 12.100 -33.625 1.00 68.31 187 LEU A N 1
ATOM 1491 C CA . LEU A 1 187 ? 16.924 11.427 -32.623 1.00 68.31 187 LEU A CA 1
ATOM 1492 C C . LEU A 1 187 ? 16.728 9.971 -33.059 1.00 68.31 187 LEU A C 1
ATOM 1494 O O . LEU A 1 187 ? 16.197 9.712 -34.137 1.00 68.31 187 LEU A O 1
ATOM 1498 N N . THR A 1 188 ? 17.187 9.029 -32.235 1.00 70.75 188 THR A N 1
ATOM 1499 C CA . THR A 1 188 ? 17.087 7.580 -32.489 1.00 70.75 188 THR A CA 1
ATOM 1500 C C . THR A 1 188 ? 15.900 6.927 -31.785 1.00 70.75 188 THR A C 1
ATOM 1502 O O . THR A 1 188 ? 15.553 5.802 -32.106 1.00 70.75 188 THR A O 1
ATOM 1505 N N . GLY A 1 189 ? 15.260 7.624 -30.846 1.00 79.75 189 GLY A N 1
ATOM 1506 C CA . GLY A 1 189 ? 14.127 7.110 -30.082 1.00 79.75 189 GLY A CA 1
ATOM 1507 C C . GLY A 1 189 ? 13.724 8.059 -28.958 1.00 79.75 189 GLY A C 1
ATOM 1508 O O . GLY A 1 189 ? 14.390 9.072 -28.717 1.00 79.75 189 GLY A O 1
ATOM 1509 N N . ILE A 1 190 ? 12.632 7.729 -28.266 1.00 83.00 190 ILE A N 1
ATOM 1510 C CA . ILE A 1 190 ? 12.225 8.411 -27.029 1.00 83.00 190 ILE A CA 1
ATOM 1511 C C . ILE A 1 190 ? 12.573 7.483 -25.876 1.00 83.00 190 ILE A C 1
ATOM 1513 O O . ILE A 1 190 ? 11.812 6.585 -25.525 1.00 83.00 190 ILE A O 1
ATOM 1517 N N . TRP A 1 191 ? 13.748 7.689 -25.299 1.00 86.75 191 TRP A N 1
ATOM 1518 C CA . TRP A 1 191 ? 14.296 6.770 -24.312 1.00 86.75 191 TRP A CA 1
ATOM 1519 C C . TRP A 1 191 ? 13.692 7.003 -22.923 1.00 86.75 191 TRP A C 1
ATOM 1521 O O . TRP A 1 191 ? 13.772 8.103 -22.377 1.00 86.75 191 TRP A O 1
ATOM 1531 N N . HIS A 1 192 ? 13.124 5.953 -22.336 1.00 85.94 192 HIS A N 1
ATOM 1532 C CA . HIS A 1 192 ? 12.719 5.897 -20.932 1.00 85.94 192 HIS A CA 1
ATOM 1533 C C . HIS A 1 192 ? 13.545 4.845 -20.200 1.00 85.94 192 HIS A C 1
ATOM 1535 O O . HIS A 1 192 ? 13.921 3.834 -20.793 1.00 85.94 192 HIS A O 1
ATOM 1541 N N . THR A 1 193 ? 13.839 5.067 -18.920 1.00 89.94 193 THR A N 1
ATOM 1542 C CA . THR A 1 193 ? 14.678 4.152 -18.147 1.00 89.94 193 THR A CA 1
ATOM 1543 C C . THR A 1 193 ? 14.108 3.830 -16.774 1.00 89.94 193 THR A C 1
ATOM 1545 O O . THR A 1 193 ? 13.477 4.666 -16.125 1.00 89.94 193 THR A O 1
ATOM 1548 N N . GLY A 1 194 ? 14.384 2.605 -16.328 1.00 89.12 194 GLY A N 1
ATOM 1549 C CA . GLY A 1 194 ? 14.087 2.107 -14.990 1.00 89.12 194 GLY A CA 1
ATOM 1550 C C . GLY A 1 194 ? 15.313 1.430 -14.382 1.00 89.12 194 GLY A C 1
ATOM 1551 O O . GLY A 1 194 ? 16.041 0.705 -15.060 1.00 89.12 194 GLY A O 1
ATOM 1552 N N . VAL A 1 195 ? 15.576 1.674 -13.101 1.00 90.00 195 VAL A N 1
ATOM 1553 C CA . VAL A 1 195 ? 16.625 0.976 -12.349 1.00 90.00 195 VAL A CA 1
ATOM 1554 C C . VAL A 1 195 ? 16.036 -0.303 -11.782 1.00 90.00 195 VAL A C 1
ATOM 1556 O O . VAL A 1 195 ? 15.066 -0.260 -11.036 1.00 90.00 195 VAL A O 1
ATOM 1559 N N . VAL A 1 196 ? 16.642 -1.441 -12.093 1.00 85.44 196 VAL A N 1
ATOM 1560 C CA . VAL A 1 196 ? 16.231 -2.750 -11.595 1.00 85.44 196 VAL A CA 1
ATOM 1561 C C . VAL A 1 196 ? 17.200 -3.231 -10.530 1.00 85.44 196 VAL A C 1
ATOM 1563 O O . VAL A 1 196 ? 18.375 -3.464 -10.803 1.00 85.44 196 VAL A O 1
ATOM 1566 N N . VAL A 1 197 ? 16.698 -3.409 -9.312 1.00 79.94 197 VAL A N 1
ATOM 1567 C CA . VAL A 1 197 ? 17.463 -3.894 -8.160 1.00 79.94 197 VAL A CA 1
ATOM 1568 C C . VAL A 1 197 ? 16.519 -4.586 -7.174 1.00 79.94 197 VAL A C 1
ATOM 1570 O O . VAL A 1 197 ? 15.331 -4.289 -7.123 1.00 79.94 197 VAL A O 1
ATOM 1573 N N . TYR A 1 198 ? 17.005 -5.578 -6.424 1.00 73.25 198 TYR A N 1
ATOM 1574 C CA . TYR A 1 198 ? 16.175 -6.395 -5.514 1.00 73.25 198 TYR A CA 1
ATOM 1575 C C . TYR A 1 198 ? 14.975 -7.073 -6.200 1.00 73.25 198 TYR A C 1
ATOM 1577 O O . TYR A 1 198 ? 13.957 -7.332 -5.565 1.00 73.25 198 TYR A O 1
ATOM 1585 N N . ARG A 1 199 ? 15.108 -7.373 -7.501 1.00 70.69 199 ARG A N 1
ATOM 1586 C CA . ARG A 1 199 ? 14.035 -7.917 -8.358 1.00 70.69 199 ARG A CA 1
ATOM 1587 C C . ARG A 1 199 ? 12.827 -6.984 -8.514 1.00 70.69 199 ARG A C 1
ATOM 1589 O O . ARG A 1 199 ? 11.740 -7.450 -8.838 1.00 70.69 199 ARG A O 1
ATOM 1596 N N . LEU A 1 200 ? 13.025 -5.687 -8.306 1.00 70.94 200 LEU A N 1
ATOM 1597 C CA . LEU A 1 200 ? 12.040 -4.636 -8.526 1.00 70.94 200 LEU A CA 1
ATOM 1598 C C . LEU A 1 200 ? 12.615 -3.600 -9.487 1.00 70.94 200 LEU A C 1
ATOM 1600 O O . LEU A 1 200 ? 13.824 -3.379 -9.517 1.00 70.94 200 LEU A O 1
ATOM 1604 N N . GLU A 1 201 ? 11.745 -2.979 -10.265 1.00 78.31 201 GLU A N 1
ATOM 1605 C CA . GLU A 1 201 ? 12.056 -1.879 -11.163 1.00 78.31 201 GLU A CA 1
ATOM 1606 C C . GLU A 1 201 ? 11.543 -0.564 -10.583 1.00 78.31 201 GLU A C 1
ATOM 1608 O O . GLU A 1 201 ? 10.377 -0.447 -10.203 1.00 78.31 201 GLU A O 1
ATOM 1613 N N . PHE A 1 202 ? 12.424 0.426 -10.548 1.00 79.31 202 PHE A N 1
ATOM 1614 C CA . PHE A 1 202 ? 12.203 1.756 -10.008 1.00 79.31 202 PHE A CA 1
ATOM 1615 C C . PHE A 1 202 ? 12.363 2.778 -11.129 1.00 79.31 202 PHE A C 1
ATOM 1617 O O . PHE A 1 202 ? 13.418 2.849 -11.758 1.00 79.31 202 PHE A O 1
ATOM 1624 N N . PHE A 1 203 ? 11.343 3.592 -11.370 1.00 81.19 203 PHE A N 1
ATOM 1625 C CA . PHE A 1 203 ? 11.369 4.612 -12.419 1.00 81.19 203 PHE A CA 1
ATOM 1626 C C . PHE A 1 203 ? 10.626 5.869 -11.972 1.00 81.19 203 PHE A C 1
ATOM 1628 O O . PHE A 1 203 ? 9.804 5.830 -11.058 1.00 81.19 203 PHE A O 1
ATOM 1635 N N . PHE A 1 204 ? 10.922 7.004 -12.601 1.00 79.00 204 PHE A N 1
ATOM 1636 C CA . PHE A 1 204 ? 10.241 8.266 -12.320 1.00 79.00 204 PHE A CA 1
ATOM 1637 C C . PHE A 1 204 ? 9.204 8.571 -13.401 1.00 79.00 204 PHE A C 1
ATOM 1639 O O . PHE A 1 204 ? 9.443 8.367 -14.591 1.00 79.00 204 PHE A O 1
ATOM 1646 N N . SER A 1 205 ? 8.045 9.065 -12.974 1.00 70.38 205 SER A N 1
ATOM 1647 C CA . SER A 1 205 ? 6.925 9.441 -13.835 1.00 70.38 205 SER A CA 1
ATOM 1648 C C . SER A 1 205 ? 6.352 10.788 -13.400 1.00 70.38 205 SER A C 1
ATOM 1650 O O . SER A 1 205 ? 6.697 11.302 -12.340 1.00 70.38 205 SER A O 1
ATOM 1652 N N . SER A 1 206 ? 5.395 11.321 -14.161 1.00 71.56 206 SER A N 1
ATOM 1653 C CA . SER A 1 206 ? 4.645 12.525 -13.773 1.00 71.56 206 SER A CA 1
ATOM 1654 C C . SER A 1 206 ? 3.879 12.391 -12.449 1.00 71.56 206 SER A C 1
ATOM 1656 O O . SER A 1 206 ? 3.418 13.390 -11.915 1.00 71.56 206 SER A O 1
ATOM 1658 N N . ALA A 1 207 ? 3.711 11.171 -11.933 1.00 63.19 207 ALA A N 1
ATOM 1659 C CA . ALA A 1 207 ? 3.082 10.885 -10.647 1.00 63.19 207 ALA A CA 1
ATOM 1660 C C . ALA A 1 207 ? 4.109 10.462 -9.576 1.00 63.19 207 ALA A C 1
ATOM 1662 O O . ALA A 1 207 ? 3.769 9.693 -8.669 1.00 63.19 207 ALA A O 1
ATOM 1663 N N . GLY A 1 208 ? 5.367 10.884 -9.725 1.00 68.25 208 GLY A N 1
ATOM 1664 C CA . GLY A 1 208 ? 6.462 10.597 -8.803 1.00 68.25 208 GLY A CA 1
ATOM 1665 C C . GLY A 1 208 ? 7.215 9.300 -9.107 1.00 68.25 208 GLY A C 1
ATOM 1666 O O . GLY A 1 208 ? 7.078 8.697 -10.181 1.00 68.25 208 GLY A O 1
ATOM 1667 N N . ILE A 1 209 ? 8.018 8.867 -8.130 1.00 69.62 209 ILE A N 1
ATOM 1668 C CA . ILE A 1 209 ? 8.762 7.601 -8.164 1.00 69.62 209 ILE A CA 1
ATOM 1669 C C . ILE A 1 209 ? 7.772 6.432 -8.112 1.00 69.62 209 ILE A C 1
ATOM 1671 O O . ILE A 1 209 ? 6.896 6.370 -7.248 1.00 69.62 209 ILE A O 1
ATOM 1675 N N . LYS A 1 210 ? 7.919 5.495 -9.044 1.00 67.69 210 LYS A N 1
ATOM 1676 C CA . LYS A 1 210 ? 7.113 4.283 -9.173 1.00 67.69 210 LYS A CA 1
ATOM 1677 C C . LYS A 1 210 ? 7.977 3.050 -8.992 1.00 67.69 210 LYS A C 1
ATOM 1679 O O . LYS A 1 210 ? 9.178 3.066 -9.252 1.00 67.69 210 LYS A O 1
ATOM 1684 N N . ILE A 1 211 ? 7.325 1.989 -8.533 1.00 68.31 211 ILE A N 1
ATOM 1685 C CA . ILE A 1 211 ? 7.933 0.693 -8.261 1.00 68.31 211 ILE A CA 1
ATOM 1686 C C . ILE A 1 211 ? 7.042 -0.357 -8.901 1.00 68.31 211 ILE A C 1
ATOM 1688 O O . ILE A 1 211 ? 5.828 -0.356 -8.695 1.00 68.31 211 ILE A O 1
ATOM 1692 N N . CYS A 1 212 ? 7.637 -1.248 -9.672 1.00 57.28 212 CYS A N 1
ATOM 1693 C CA . CYS A 1 212 ? 6.953 -2.398 -10.238 1.00 57.28 212 CYS A CA 1
ATOM 1694 C C . CYS A 1 212 ? 7.910 -3.589 -10.289 1.00 57.28 212 CYS A C 1
ATOM 1696 O O . CYS A 1 212 ? 9.048 -3.511 -9.827 1.00 57.28 212 CYS A O 1
ATOM 1698 N N . GLN A 1 213 ? 7.449 -4.717 -10.813 1.00 61.19 213 GLN A N 1
ATOM 1699 C CA . GLN A 1 213 ? 8.373 -5.776 -11.194 1.00 61.19 213 GLN A CA 1
ATOM 1700 C C . GLN A 1 213 ? 9.072 -5.419 -12.512 1.00 61.19 213 GLN A C 1
ATOM 1702 O O . GLN A 1 213 ? 8.484 -4.691 -13.306 1.00 61.19 213 GLN A O 1
ATOM 1707 N N . PRO A 1 214 ? 10.280 -5.945 -12.771 1.00 65.12 214 PRO A N 1
ATOM 1708 C CA . PRO A 1 214 ? 10.948 -5.789 -14.059 1.00 65.12 214 PRO A CA 1
ATOM 1709 C C . PRO A 1 214 ? 10.026 -6.198 -15.213 1.00 65.12 214 PRO A C 1
ATOM 1711 O O . PRO A 1 214 ? 9.397 -7.254 -15.135 1.00 65.12 214 PRO A O 1
ATOM 1714 N N . SER A 1 215 ? 9.924 -5.353 -16.243 1.00 60.03 215 SER A N 1
ATOM 1715 C CA . SER A 1 215 ? 8.981 -5.5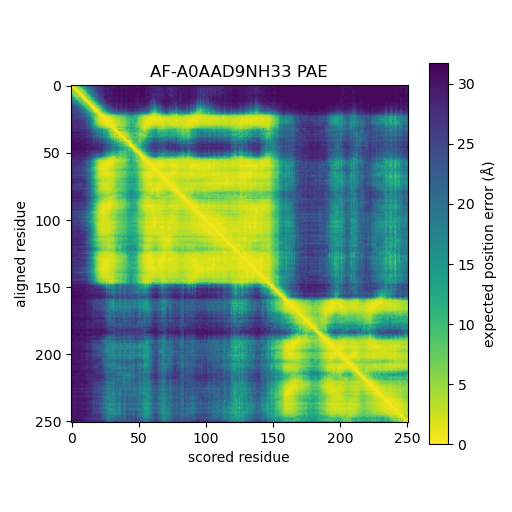11 -17.372 1.00 60.03 215 SER A CA 1
ATOM 1716 C C . SER A 1 215 ? 7.491 -5.418 -16.988 1.00 60.03 215 SER A C 1
ATOM 1718 O O . SER A 1 215 ? 6.606 -5.768 -17.768 1.00 60.03 215 SER A O 1
ATOM 1720 N N . GLY A 1 216 ? 7.174 -4.951 -15.778 1.00 54.69 216 GLY A N 1
ATOM 1721 C CA . GLY A 1 216 ? 5.816 -4.878 -15.227 1.00 54.69 216 GLY A CA 1
ATOM 1722 C C . GLY A 1 216 ? 5.021 -3.634 -15.637 1.00 54.69 216 GLY A C 1
ATOM 1723 O O . GLY A 1 216 ? 3.908 -3.428 -15.147 1.00 54.69 216 GLY A O 1
ATOM 1724 N N . THR A 1 217 ? 5.592 -2.776 -16.483 1.00 60.59 217 THR A N 1
ATOM 1725 C CA . THR A 1 217 ? 4.942 -1.554 -16.973 1.00 60.59 217 THR A CA 1
ATOM 1726 C C . THR A 1 217 ? 4.130 -1.827 -18.244 1.00 60.59 217 THR A C 1
ATOM 1728 O O . THR A 1 217 ? 4.260 -2.872 -18.879 1.00 60.59 217 THR A O 1
ATOM 1731 N N . ILE A 1 218 ? 3.318 -0.853 -18.676 1.00 57.25 218 ILE A N 1
ATOM 1732 C CA . ILE A 1 218 ? 2.629 -0.910 -19.980 1.00 57.25 218 ILE A CA 1
ATOM 1733 C C . ILE A 1 218 ? 3.601 -1.009 -21.171 1.00 57.25 218 ILE A C 1
ATOM 1735 O O . ILE A 1 218 ? 3.184 -1.352 -22.273 1.00 57.25 218 ILE A O 1
ATOM 1739 N N . LEU A 1 219 ? 4.885 -0.707 -20.954 1.00 61.06 219 LEU A N 1
ATOM 1740 C CA . LEU A 1 219 ? 5.924 -0.742 -21.980 1.00 61.06 219 LEU A CA 1
ATOM 1741 C C . LEU A 1 219 ? 6.417 -2.165 -22.278 1.00 61.06 219 LEU A C 1
ATOM 1743 O O . LEU A 1 219 ? 7.099 -2.352 -23.280 1.00 61.06 219 LEU A O 1
ATOM 1747 N N . GLY A 1 220 ? 6.048 -3.155 -21.457 1.00 69.75 220 GLY A N 1
ATOM 1748 C CA . GLY A 1 220 ? 6.460 -4.545 -21.636 1.00 69.75 220 GLY A CA 1
ATOM 1749 C C . GLY A 1 220 ? 7.944 -4.751 -21.340 1.00 69.75 220 GLY A C 1
ATOM 1750 O O . GLY A 1 220 ? 8.466 -4.185 -20.382 1.00 69.75 220 GLY A O 1
ATOM 1751 N N . ASP A 1 221 ? 8.612 -5.576 -22.146 1.00 77.75 221 ASP A N 1
ATOM 1752 C CA . ASP A 1 221 ? 10.037 -5.859 -21.977 1.00 77.75 221 ASP A CA 1
ATOM 1753 C C . ASP A 1 221 ? 10.923 -4.674 -22.388 1.00 77.75 221 ASP A C 1
ATOM 1755 O O . ASP A 1 221 ? 10.614 -3.957 -23.347 1.00 77.75 221 ASP A O 1
ATOM 1759 N N . PRO A 1 222 ? 12.056 -4.457 -21.695 1.00 84.44 222 PRO A N 1
ATOM 1760 C CA . PRO A 1 222 ? 12.980 -3.399 -22.061 1.00 84.44 222 PRO A CA 1
ATOM 1761 C C . PRO A 1 222 ? 13.560 -3.652 -23.453 1.00 84.44 222 PRO A C 1
ATOM 1763 O O . PRO A 1 222 ? 14.025 -4.748 -23.765 1.00 84.44 222 PRO A O 1
ATOM 1766 N N . HIS A 1 223 ? 13.629 -2.593 -24.259 1.00 83.56 223 HIS A N 1
ATOM 1767 C CA . HIS A 1 223 ? 14.333 -2.608 -25.542 1.00 83.56 223 HIS A CA 1
ATOM 1768 C C . HIS A 1 223 ? 15.806 -3.001 -25.360 1.00 83.56 223 HIS A C 1
ATOM 1770 O O . HIS A 1 223 ? 16.389 -3.705 -26.184 1.00 83.56 223 HIS A O 1
ATOM 1776 N N . LYS A 1 224 ? 16.422 -2.555 -24.260 1.00 88.75 224 LYS A N 1
ATOM 1777 C CA . LYS A 1 224 ? 17.779 -2.946 -23.883 1.00 88.75 224 LYS A CA 1
ATOM 1778 C C . LYS A 1 224 ? 17.933 -3.007 -22.372 1.00 88.75 224 LYS A C 1
ATOM 1780 O O . LYS A 1 224 ? 17.432 -2.154 -21.645 1.00 88.75 224 LYS A O 1
ATOM 1785 N N . THR A 1 225 ? 18.706 -3.978 -21.903 1.00 90.50 225 THR A N 1
ATOM 1786 C CA . THR A 1 225 ? 19.188 -4.026 -20.521 1.00 90.50 225 THR A CA 1
ATOM 1787 C C . THR A 1 225 ? 20.678 -3.709 -20.496 1.00 90.50 225 THR A C 1
ATOM 1789 O O . THR A 1 225 ? 21.451 -4.314 -21.239 1.00 90.50 225 THR A O 1
ATOM 1792 N N . ALA A 1 226 ? 21.088 -2.770 -19.648 1.00 92.25 226 ALA A N 1
ATOM 1793 C CA . ALA A 1 226 ? 22.491 -2.523 -19.340 1.00 92.25 226 ALA A CA 1
ATOM 1794 C C . ALA A 1 226 ? 22.801 -2.982 -17.912 1.00 92.25 226 ALA A C 1
ATOM 1796 O O . ALA A 1 226 ? 21.997 -2.791 -17.000 1.00 92.25 226 ALA A O 1
ATOM 1797 N N . ASP A 1 227 ? 23.958 -3.606 -17.722 1.00 93.62 227 ASP A N 1
ATOM 1798 C CA . ASP A 1 227 ? 24.451 -3.956 -16.394 1.00 93.62 227 ASP A CA 1
ATOM 1799 C C . ASP A 1 227 ? 25.058 -2.709 -15.737 1.00 93.62 227 ASP A C 1
ATOM 1801 O O . ASP A 1 227 ? 25.930 -2.066 -16.324 1.00 93.62 227 ASP A O 1
ATOM 1805 N N . LEU A 1 228 ? 24.565 -2.340 -14.553 1.00 92.88 228 LEU A N 1
ATOM 1806 C CA . LEU A 1 228 ? 25.106 -1.235 -13.755 1.00 92.88 228 LEU A CA 1
ATOM 1807 C C . LEU A 1 228 ? 26.044 -1.734 -12.647 1.00 92.88 228 LEU A C 1
ATOM 1809 O O . LEU A 1 228 ? 26.580 -0.922 -11.893 1.00 92.88 228 LEU A O 1
ATOM 1813 N N . GLY A 1 229 ? 26.257 -3.046 -12.552 1.00 90.94 229 GLY A N 1
ATOM 1814 C CA . GLY A 1 229 ? 27.094 -3.677 -11.547 1.00 90.94 229 GLY A CA 1
ATOM 1815 C C . GLY A 1 229 ? 26.282 -4.140 -10.348 1.00 90.94 229 GLY A C 1
ATOM 1816 O O . GLY A 1 229 ? 25.173 -4.654 -10.468 1.00 90.94 229 GLY A O 1
ATOM 1817 N N . GLU A 1 230 ? 26.854 -3.995 -9.162 1.00 88.50 230 GLU A N 1
ATOM 1818 C CA . GLU A 1 230 ? 26.337 -4.627 -7.958 1.00 88.50 230 GLU A CA 1
ATOM 1819 C C . GLU A 1 230 ? 26.244 -3.635 -6.796 1.00 88.50 230 GLU A C 1
ATOM 1821 O O . GLU A 1 230 ? 27.064 -2.727 -6.661 1.00 88.50 230 GLU A O 1
ATOM 1826 N N . THR A 1 231 ? 25.255 -3.822 -5.923 1.00 83.69 231 THR A N 1
ATOM 1827 C CA . THR A 1 231 ? 25.090 -3.033 -4.702 1.00 83.69 231 THR A CA 1
ATOM 1828 C C . THR A 1 231 ? 25.093 -3.910 -3.460 1.00 83.69 231 THR A C 1
ATOM 1830 O O . THR A 1 231 ? 24.539 -5.007 -3.433 1.00 83.69 231 THR A O 1
ATOM 1833 N N . PHE A 1 232 ? 25.708 -3.396 -2.402 1.00 82.19 232 PHE A N 1
ATOM 1834 C CA . PHE A 1 232 ? 25.646 -3.949 -1.048 1.00 82.19 232 PHE A CA 1
ATOM 1835 C C . PHE A 1 232 ? 24.628 -3.205 -0.178 1.00 82.19 232 PHE A C 1
ATOM 1837 O O . PHE A 1 232 ? 24.476 -3.522 1.004 1.00 82.19 232 PHE A O 1
ATOM 1844 N N . VAL A 1 233 ? 23.970 -2.180 -0.730 1.00 74.81 233 VAL A N 1
ATOM 1845 C CA . VAL A 1 233 ? 22.976 -1.398 -0.003 1.00 74.81 233 VAL A CA 1
ATOM 1846 C C . VAL A 1 233 ? 21.832 -2.340 0.378 1.00 74.81 233 VAL A C 1
ATOM 1848 O O . VAL A 1 233 ? 21.279 -3.019 -0.483 1.00 74.81 233 VAL A O 1
ATOM 1851 N N . PRO A 1 234 ? 21.479 -2.440 1.668 1.00 66.69 234 PRO A N 1
ATOM 1852 C CA . PRO A 1 234 ? 20.296 -3.176 2.069 1.00 66.69 234 PRO A CA 1
ATOM 1853 C C . PRO A 1 234 ? 19.052 -2.525 1.478 1.00 66.69 234 PRO A C 1
ATOM 1855 O O . PRO A 1 234 ? 18.950 -1.297 1.441 1.00 66.69 234 PRO A O 1
ATOM 1858 N N . PHE A 1 235 ? 18.087 -3.355 1.095 1.00 60.78 235 PHE A N 1
ATOM 1859 C CA . PHE A 1 235 ? 16.817 -2.916 0.529 1.00 60.78 235 PHE A CA 1
ATOM 1860 C C . PHE A 1 235 ? 16.181 -1.758 1.316 1.00 60.78 235 PHE A C 1
ATOM 1862 O O . PHE A 1 235 ? 15.846 -0.731 0.740 1.00 60.78 235 PHE A O 1
ATOM 1869 N N . GLU A 1 236 ? 16.116 -1.874 2.642 1.00 53.00 236 GLU A N 1
ATOM 1870 C CA . GLU A 1 236 ? 15.573 -0.847 3.538 1.00 53.00 236 GLU A CA 1
ATOM 1871 C C . GLU A 1 236 ? 16.254 0.521 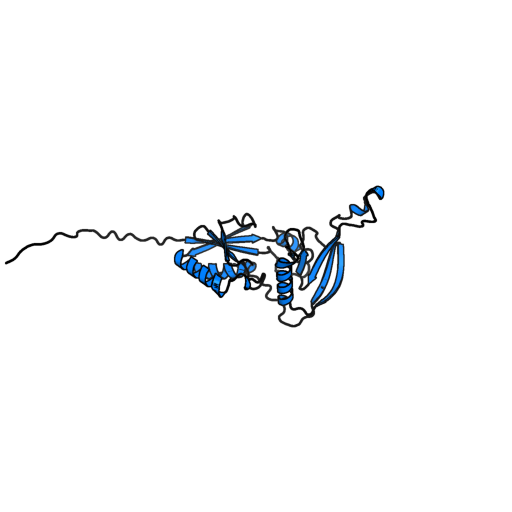3.364 1.00 53.00 236 GLU A C 1
ATOM 1873 O O . GLU A 1 236 ? 15.581 1.522 3.130 1.00 53.00 236 GLU A O 1
ATOM 1878 N N . LYS A 1 237 ? 17.594 0.562 3.362 1.00 57.41 237 LYS A N 1
ATOM 1879 C CA . LYS A 1 237 ? 18.352 1.808 3.160 1.00 57.41 237 LYS A CA 1
ATOM 1880 C C . LYS A 1 237 ? 18.098 2.417 1.783 1.00 57.41 237 LYS A C 1
ATOM 1882 O O . LYS A 1 237 ? 18.032 3.638 1.655 1.00 57.41 237 LYS A O 1
ATOM 1887 N N . PHE A 1 238 ? 17.953 1.577 0.760 1.00 67.44 238 PHE A N 1
ATOM 1888 C CA . PHE A 1 238 ? 17.607 2.033 -0.583 1.00 67.44 238 PHE A CA 1
ATOM 1889 C C . PHE A 1 238 ? 16.197 2.639 -0.632 1.00 67.44 238 PHE A C 1
ATOM 1891 O O . PHE A 1 238 ? 16.002 3.691 -1.236 1.00 67.44 238 PHE A O 1
ATOM 1898 N N . MET A 1 239 ? 15.229 2.042 0.064 1.00 59.22 239 MET A N 1
ATOM 1899 C CA . MET A 1 239 ? 13.864 2.566 0.139 1.00 59.22 239 MET A CA 1
ATOM 1900 C C . MET A 1 239 ? 13.789 3.894 0.897 1.00 59.22 239 MET A C 1
ATOM 1902 O O . MET A 1 239 ? 13.136 4.820 0.418 1.00 59.22 239 MET A O 1
ATOM 1906 N N . THR A 1 240 ? 14.508 4.034 2.016 1.00 55.75 240 THR A N 1
ATOM 1907 C CA . THR A 1 240 ? 14.626 5.315 2.737 1.00 55.75 240 THR A CA 1
ATOM 1908 C C . THR A 1 240 ? 15.207 6.406 1.840 1.00 55.75 240 THR A C 1
ATOM 1910 O O . THR A 1 240 ? 14.716 7.535 1.827 1.00 55.75 240 THR A O 1
ATOM 1913 N N . TYR A 1 241 ? 16.225 6.066 1.047 1.00 68.44 241 TYR A N 1
ATOM 1914 C CA . TYR A 1 241 ? 16.804 6.982 0.070 1.00 68.44 241 TYR A CA 1
ATOM 1915 C C . TYR A 1 241 ? 15.780 7.420 -0.991 1.00 68.44 241 TYR A C 1
ATOM 1917 O O . TYR A 1 241 ? 15.632 8.618 -1.234 1.00 68.44 241 TYR A O 1
ATOM 1925 N N . LEU A 1 242 ? 15.014 6.489 -1.570 1.00 62.97 242 LEU A N 1
ATOM 1926 C CA . LEU A 1 242 ? 13.965 6.818 -2.544 1.00 62.97 242 LEU A CA 1
ATOM 1927 C C . LEU A 1 242 ? 12.848 7.682 -1.943 1.00 62.97 242 LEU A C 1
ATOM 1929 O O . LEU A 1 242 ? 12.373 8.616 -2.587 1.00 62.97 242 LEU A O 1
ATOM 1933 N N . GLN A 1 243 ? 12.453 7.420 -0.700 1.00 57.84 243 GLN A N 1
ATOM 1934 C CA . GLN A 1 243 ? 11.451 8.217 0.010 1.00 57.84 243 GLN A CA 1
ATOM 1935 C C . GLN A 1 243 ? 11.942 9.654 0.240 1.00 57.84 243 GLN A C 1
ATOM 1937 O O . GLN A 1 243 ? 11.208 10.614 -0.011 1.00 57.84 243 GLN A O 1
ATOM 1942 N N . HIS A 1 244 ? 13.210 9.827 0.618 1.00 64.19 244 HIS A N 1
ATOM 1943 C CA . HIS A 1 244 ? 13.824 11.150 0.702 1.00 64.19 244 HIS A CA 1
ATOM 1944 C C . HIS A 1 244 ? 13.851 11.865 -0.659 1.00 64.19 244 HIS A C 1
ATOM 1946 O O . HIS A 1 244 ? 13.490 13.037 -0.748 1.00 64.19 244 HIS A O 1
ATOM 1952 N N . LEU A 1 245 ? 14.198 11.165 -1.744 1.00 65.94 245 LEU A N 1
ATOM 1953 C CA . LEU A 1 245 ? 14.171 11.738 -3.095 1.00 65.94 245 LEU A CA 1
ATOM 1954 C C . LEU A 1 245 ? 12.767 12.181 -3.525 1.00 65.94 245 LEU A C 1
ATOM 1956 O O . LEU A 1 245 ? 12.625 13.267 -4.085 1.00 65.94 245 LEU A O 1
ATOM 1960 N N . SER A 1 246 ? 11.738 11.382 -3.226 1.00 59.88 246 SER A N 1
ATOM 1961 C CA . SER A 1 246 ? 10.343 11.698 -3.573 1.00 59.88 246 SER A CA 1
ATOM 1962 C C . SER A 1 246 ? 9.824 12.976 -2.903 1.00 59.88 246 SER A C 1
ATOM 1964 O O . SER A 1 246 ? 8.985 13.680 -3.452 1.00 59.88 246 SER A O 1
ATOM 1966 N N . THR A 1 247 ? 10.347 13.315 -1.722 1.00 57.12 247 THR A N 1
ATOM 1967 C CA . THR A 1 247 ? 9.898 14.476 -0.934 1.00 57.12 247 THR A CA 1
ATOM 1968 C C . THR A 1 247 ? 10.716 15.738 -1.216 1.00 57.12 247 THR A C 1
ATOM 1970 O O . THR A 1 247 ? 10.289 16.850 -0.883 1.00 57.12 247 THR A O 1
ATOM 1973 N N . THR A 1 248 ? 11.877 15.597 -1.855 1.00 67.44 248 THR A N 1
ATOM 1974 C CA . THR A 1 248 ? 12.827 16.687 -2.102 1.00 67.44 248 THR A CA 1
ATOM 1975 C C . THR A 1 248 ? 12.891 17.047 -3.581 1.00 67.44 248 THR A C 1
ATOM 1977 O O . THR A 1 248 ? 12.340 18.070 -3.981 1.00 67.44 248 THR A O 1
ATOM 1980 N N . SER A 1 249 ? 13.536 16.201 -4.381 1.00 62.78 249 SER A N 1
ATOM 1981 C CA . SER A 1 249 ? 13.960 16.513 -5.751 1.00 62.78 249 SER A CA 1
ATOM 1982 C C . SER A 1 249 ? 13.053 15.925 -6.835 1.00 62.78 249 SER A C 1
ATOM 1984 O O . SER A 1 249 ? 13.111 16.378 -7.973 1.00 62.78 249 SER A O 1
ATOM 1986 N N . PHE A 1 250 ? 12.223 14.933 -6.502 1.00 59.09 250 PHE A N 1
ATOM 1987 C CA . PHE A 1 250 ? 11.368 14.194 -7.440 1.00 59.09 250 PHE A CA 1
ATOM 1988 C C . PHE A 1 250 ? 9.898 14.211 -6.985 1.00 59.09 250 PHE A C 1
ATOM 1990 O O . PHE A 1 250 ? 9.317 13.154 -6.724 1.00 59.09 250 PHE A O 1
ATOM 1997 N N . ARG A 1 251 ? 9.339 15.423 -6.852 1.00 53.44 251 ARG A N 1
ATOM 1998 C CA . ARG A 1 251 ? 7.931 15.682 -6.496 1.00 53.44 251 ARG A CA 1
ATOM 1999 C C . ARG A 1 251 ? 6.996 15.555 -7.693 1.00 53.44 251 ARG A C 1
ATOM 2001 O O . ARG A 1 251 ? 7.425 15.935 -8.805 1.00 53.44 251 ARG A O 1
#

Foldseek 3Di:
DDDDDDDDDDDDPPPPPPPQPWKWKKKFKFFPLNQLQQVCQVVDPPDPPDRQRGQIAMWIQTPQWTWFADLQWIDIDGPQPPPRHHGPDMGTLGTFSDDPVNLVVVSVVCCVPCTPSVNDDVQPHGRQVVNQVSSCVGRVDGDDCSRNDRPPPLPPDQDKKWKKKFKFFPCNQVLVVDPPVVNPPPDRGDIAIWIAIPQWTWGADPVWIDIGGALSDPRGHGPDMGTPGIDRDRPRNVRVVRVVCRVPPTD

Mean predicted aligned error: 15.51 Å